Protein AF-A0A8J8WC07-F1 (afdb_monomer_lite)

Sequence (200 aa):
MKFTIIIISVILFANILFSFGLLLSTFYQSDDDNSSKFSTIFSLYSGKIKHTDDDFKKILDILKTDNNLKNKFIMSYDSSYSYYTNSNFIFTDFSEGMKDDTVEDFITKKNWSYFDRWLSSTNSIPAQSIDSINIPDYLIYRFSHTVVDPSATWYDQQSFHIHSLLSNPNTKNLPEFLNVVYFSNSTKGGIVVYEINLST

Foldseek 3Di:
DVVVVVVVVVVVVVVVVVVVLVVCVVWPDDLDPPQDSVNSVVCVVVVNTDTPCVQVVVLLVLLLVDPCQLDFEEEDCDCVSCVSNNHWYFHDPVLFFDQADDPVCVQQSVRGDLVRLCVRQCPIVVRHDSPDRHRGQKYKDKWFPPDPPPPPPPPPSSNRPVNVQQQDVPDPPNDPQWDWPDWDATSTIIMTMTGGNDDD

Radius of gyration: 21.44 Å; chains: 1; bounding box: 46×46×73 Å

Secondary structure (DSSP, 8-state):
-HHHHHHHHHHHHHHHHHHHHHHHHHH---S-TT--HHHHHHHHHHT----HHHHHHHHHHHHHT-TTGGGSEEEES-THHHHHHT-EEEE--S--S-TT--HHHHHTTTT--HHHHHHHHHHSBS---TT-----SEEEEEEE-----TT-TT------HHHHHHT-TT-TTS-TTEEEEEEEEETTEEEEEEEE----

Structure (mmCIF, N/CA/C/O backbone):
data_AF-A0A8J8WC07-F1
#
_entry.id   AF-A0A8J8WC07-F1
#
loop_
_atom_site.group_PDB
_atom_site.id
_at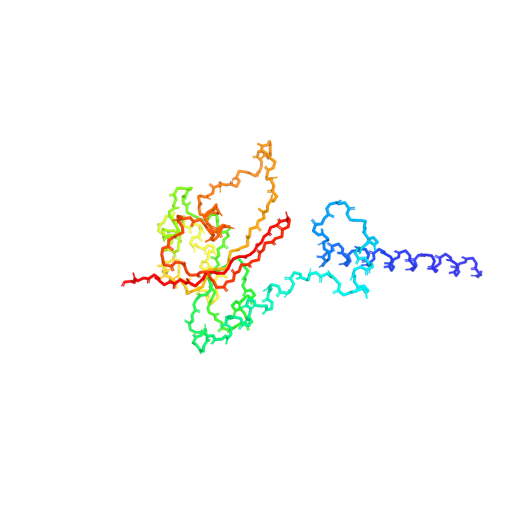om_site.type_symbol
_atom_site.label_atom_id
_atom_site.label_alt_id
_atom_site.label_comp_id
_atom_site.label_asym_id
_atom_site.label_entity_id
_atom_site.label_seq_id
_atom_site.pdbx_PDB_ins_code
_atom_site.Cartn_x
_atom_site.Cartn_y
_atom_site.Cartn_z
_atom_site.occupancy
_atom_site.B_iso_or_equiv
_atom_site.auth_seq_id
_atom_site.auth_comp_id
_atom_site.auth_asym_id
_atom_site.auth_atom_id
_atom_site.pdbx_PDB_model_num
ATOM 1 N N . MET A 1 1 ? 8.570 21.198 53.912 1.00 62.19 1 MET A N 1
ATOM 2 C CA . MET A 1 1 ? 7.238 20.901 53.331 1.00 62.19 1 MET A CA 1
ATOM 3 C C . MET A 1 1 ? 6.916 21.747 52.100 1.00 62.19 1 MET A C 1
ATOM 5 O O . MET A 1 1 ? 6.807 21.167 51.033 1.00 62.19 1 MET A O 1
ATOM 9 N N . LYS A 1 2 ? 6.834 23.088 52.186 1.00 68.62 2 LYS A N 1
ATOM 10 C CA . LYS A 1 2 ? 6.513 23.947 51.019 1.00 68.62 2 LYS A CA 1
ATOM 11 C C . LYS A 1 2 ? 7.498 23.793 49.845 1.00 68.62 2 LYS A C 1
ATOM 13 O O . LYS A 1 2 ? 7.069 23.669 48.708 1.00 68.62 2 LYS A O 1
ATOM 18 N N . PHE A 1 3 ? 8.800 23.720 50.129 1.00 79.00 3 PHE A N 1
ATOM 19 C CA . PHE A 1 3 ? 9.841 23.580 49.100 1.00 79.00 3 PHE A CA 1
ATOM 20 C C . PHE A 1 3 ? 9.794 22.222 48.379 1.00 79.00 3 PHE A C 1
ATOM 22 O O . PHE A 1 3 ? 9.910 22.152 47.163 1.00 79.00 3 PHE A O 1
ATOM 29 N N . THR A 1 4 ? 9.538 21.144 49.123 1.00 86.81 4 THR A N 1
ATOM 30 C CA . THR A 1 4 ? 9.369 19.789 48.578 1.00 86.81 4 THR A CA 1
ATOM 31 C C . THR A 1 4 ? 8.150 19.704 47.657 1.00 86.81 4 THR A C 1
ATOM 33 O O . THR A 1 4 ? 8.244 19.125 46.583 1.00 86.81 4 THR A O 1
ATOM 36 N N . ILE A 1 5 ? 7.032 20.336 48.036 1.00 89.69 5 ILE A N 1
ATOM 37 C CA . ILE A 1 5 ? 5.822 20.409 47.200 1.00 89.69 5 ILE A CA 1
ATOM 38 C C . ILE A 1 5 ? 6.104 21.182 45.907 1.00 89.69 5 ILE A C 1
ATOM 40 O O . ILE A 1 5 ? 5.711 20.728 44.841 1.00 89.69 5 ILE A O 1
ATOM 44 N N . ILE A 1 6 ? 6.831 22.304 45.977 1.00 91.88 6 ILE A N 1
ATOM 45 C CA . ILE A 1 6 ? 7.215 23.078 44.784 1.00 91.88 6 ILE A CA 1
ATOM 46 C C . ILE A 1 6 ? 8.063 22.227 43.832 1.00 91.88 6 ILE A C 1
ATOM 48 O O . ILE A 1 6 ? 7.775 22.191 42.640 1.00 91.88 6 ILE A O 1
ATOM 52 N N . ILE A 1 7 ? 9.063 21.506 44.348 1.00 92.06 7 ILE A N 1
ATOM 53 C CA . ILE A 1 7 ? 9.917 20.630 43.531 1.00 92.06 7 ILE A CA 1
ATOM 54 C C . ILE A 1 7 ? 9.085 19.530 42.858 1.00 92.06 7 ILE A C 1
ATOM 56 O O . ILE A 1 7 ? 9.216 19.318 41.655 1.00 92.06 7 ILE A O 1
ATOM 60 N N . ILE A 1 8 ? 8.191 18.872 43.603 1.00 91.25 8 ILE A N 1
ATOM 61 C CA . ILE A 1 8 ? 7.301 17.837 43.056 1.00 91.25 8 ILE A CA 1
ATOM 62 C C . ILE A 1 8 ? 6.392 18.422 41.964 1.00 91.25 8 ILE A C 1
ATOM 64 O O . ILE A 1 8 ? 6.260 17.824 40.897 1.00 91.25 8 ILE A O 1
ATOM 68 N N . SER A 1 9 ? 5.821 19.610 42.183 1.00 92.62 9 SER A N 1
ATOM 69 C CA . SER A 1 9 ? 4.991 20.294 41.187 1.00 92.62 9 SER A CA 1
ATOM 70 C C . SER A 1 9 ? 5.766 20.646 39.917 1.00 92.62 9 SER A C 1
ATOM 72 O O . SER A 1 9 ? 5.244 20.454 38.824 1.00 92.62 9 SER A O 1
ATOM 74 N N . VAL A 1 10 ? 7.014 21.115 40.033 1.00 93.69 10 VAL A N 1
ATOM 75 C CA . VAL A 1 10 ? 7.868 21.421 38.871 1.00 93.69 10 VAL A CA 1
ATOM 76 C C . VAL A 1 10 ? 8.175 20.156 38.073 1.00 93.69 10 VAL A C 1
ATOM 78 O O . VAL A 1 10 ? 8.071 20.169 36.847 1.00 93.69 10 VAL A O 1
ATOM 81 N N . ILE A 1 11 ? 8.494 19.051 38.752 1.00 94.06 11 ILE A N 1
ATOM 82 C CA . ILE A 1 11 ? 8.751 17.761 38.098 1.00 94.06 11 ILE A CA 1
ATOM 83 C C . ILE A 1 11 ? 7.494 17.270 37.369 1.00 94.06 11 ILE A C 1
ATOM 85 O O . ILE A 1 11 ? 7.583 16.858 36.212 1.00 94.06 11 ILE A O 1
ATOM 89 N N . LEU A 1 12 ? 6.318 17.343 37.998 1.00 94.19 12 LEU A N 1
ATOM 90 C CA . LEU A 1 12 ? 5.050 16.978 37.355 1.00 94.19 12 LEU A CA 1
ATOM 91 C C . LEU A 1 12 ? 4.770 17.844 36.124 1.00 94.19 12 LEU A C 1
ATOM 93 O O . LEU A 1 12 ? 4.419 17.318 35.070 1.00 94.19 12 LEU A O 1
ATOM 97 N N . PHE A 1 13 ? 4.983 19.155 36.227 1.00 93.25 13 PHE A N 1
ATOM 98 C CA . PHE A 1 13 ? 4.756 20.078 35.118 1.00 93.25 13 PHE A CA 1
ATOM 99 C C . PHE A 1 13 ? 5.701 19.804 33.942 1.00 93.25 13 PHE A C 1
ATOM 101 O O . PHE A 1 13 ? 5.266 19.777 32.793 1.00 93.25 13 PHE A O 1
ATOM 108 N N . ALA A 1 14 ? 6.976 19.516 34.222 1.00 91.12 14 ALA A N 1
ATOM 109 C CA . ALA A 1 14 ? 7.946 19.127 33.203 1.00 91.12 14 ALA A CA 1
ATOM 110 C C . ALA A 1 14 ? 7.541 17.826 32.486 1.00 91.12 14 ALA A C 1
ATOM 112 O O . ALA A 1 14 ? 7.632 17.751 31.262 1.00 91.12 14 ALA A O 1
ATOM 113 N N . ASN A 1 15 ? 7.031 16.830 33.220 1.00 91.81 15 ASN A N 1
ATOM 114 C CA . ASN A 1 15 ? 6.554 15.573 32.633 1.00 91.81 15 ASN A CA 1
ATOM 115 C C . ASN A 1 15 ? 5.317 15.767 31.744 1.00 91.81 15 ASN A C 1
ATOM 117 O O . ASN A 1 15 ? 5.228 15.156 30.676 1.00 91.81 15 ASN A O 1
ATOM 121 N N . ILE A 1 16 ? 4.382 16.634 32.146 1.00 90.06 16 ILE A N 1
ATOM 122 C CA . ILE A 1 16 ? 3.206 16.977 31.333 1.00 90.06 16 ILE A CA 1
ATOM 123 C C . ILE A 1 16 ? 3.643 17.681 30.045 1.00 90.06 16 ILE A C 1
ATOM 125 O O . ILE A 1 16 ? 3.218 17.285 28.962 1.00 90.06 16 ILE A O 1
ATOM 129 N N . LEU A 1 17 ? 4.531 18.677 30.145 1.00 85.44 17 LEU A N 1
ATOM 130 C CA . LEU A 1 17 ? 5.064 19.391 28.980 1.00 85.44 17 LEU A CA 1
ATOM 131 C C . LEU A 1 17 ? 5.806 18.454 28.022 1.00 85.44 17 LEU A C 1
ATOM 133 O O . LEU A 1 17 ? 5.618 18.547 26.811 1.00 85.44 17 LEU A O 1
ATOM 137 N N . PHE A 1 18 ? 6.617 17.536 28.553 1.00 83.69 18 PHE A N 1
ATOM 138 C CA . PHE A 1 18 ? 7.327 16.545 27.748 1.00 83.69 18 PHE A CA 1
ATOM 139 C C . PHE A 1 18 ? 6.362 15.595 27.032 1.00 83.69 18 PHE A C 1
ATOM 141 O O . PHE A 1 18 ? 6.458 15.434 25.819 1.00 83.69 18 PHE A O 1
ATOM 148 N N . SER A 1 19 ? 5.401 15.017 27.758 1.00 84.62 19 SER A N 1
ATOM 149 C CA . SER A 1 19 ? 4.411 14.090 27.190 1.00 84.62 19 SER A CA 1
ATOM 150 C C . SER A 1 19 ? 3.567 14.763 26.109 1.00 84.62 19 SER A C 1
ATOM 152 O O . SER A 1 19 ? 3.310 14.182 25.058 1.00 84.62 19 SER A O 1
ATOM 154 N N . PHE A 1 20 ? 3.187 16.021 26.336 1.00 79.12 20 PHE A N 1
ATOM 155 C CA . PHE A 1 20 ? 2.466 16.822 25.357 1.00 79.12 20 PHE A CA 1
ATOM 156 C C . PHE A 1 20 ? 3.325 17.133 24.121 1.00 79.12 20 PHE A C 1
ATOM 158 O O . PHE A 1 20 ? 2.855 17.009 22.992 1.00 79.12 20 PHE A O 1
ATOM 165 N N . GLY A 1 21 ? 4.603 17.473 24.315 1.00 77.69 21 GLY A N 1
ATOM 166 C CA . GLY A 1 21 ? 5.556 17.677 23.223 1.00 77.69 21 GLY A CA 1
ATOM 167 C C . GLY A 1 21 ? 5.803 16.413 22.394 1.00 77.69 21 GLY A C 1
ATOM 168 O O . GLY A 1 21 ? 5.892 16.499 21.169 1.00 77.69 21 GLY A O 1
ATOM 169 N N . LEU A 1 22 ? 5.868 15.249 23.046 1.00 78.56 22 LEU A N 1
ATOM 170 C CA . LEU A 1 22 ? 5.973 13.947 22.390 1.00 78.56 22 LEU A CA 1
ATOM 171 C C . LEU A 1 22 ? 4.725 13.666 21.544 1.00 78.56 22 LEU A C 1
ATOM 173 O O . LEU A 1 22 ? 4.849 13.385 20.358 1.00 78.56 22 LEU A O 1
ATOM 177 N N . LEU A 1 23 ? 3.531 13.824 22.125 1.00 75.56 23 LEU A N 1
ATOM 178 C CA . LEU A 1 23 ? 2.253 13.611 21.439 1.00 75.56 23 LEU A CA 1
ATOM 179 C C . LEU A 1 23 ? 2.128 14.479 20.181 1.00 75.56 23 LEU A C 1
ATOM 181 O O . LEU A 1 23 ? 1.761 13.978 19.120 1.00 75.56 23 LEU A O 1
ATOM 185 N N . LEU A 1 24 ? 2.484 15.762 20.278 1.00 71.38 24 LEU A N 1
ATOM 186 C CA . LEU A 1 24 ? 2.525 16.658 19.122 1.00 71.38 24 LEU A CA 1
ATOM 187 C C . LEU A 1 24 ? 3.499 16.160 18.055 1.00 71.38 24 LEU A C 1
ATOM 189 O O . LEU A 1 24 ? 3.148 16.102 16.885 1.00 71.38 24 LEU A O 1
ATOM 193 N N . SER A 1 25 ? 4.712 15.772 18.445 1.00 67.12 25 SER A N 1
ATOM 194 C CA . SER A 1 25 ? 5.722 15.316 17.489 1.00 67.12 25 SER A CA 1
ATOM 195 C C . SER A 1 25 ? 5.343 14.010 16.788 1.00 67.12 25 SER A C 1
ATOM 197 O O . SER A 1 25 ? 5.731 13.823 15.639 1.00 67.12 25 SER A O 1
ATOM 199 N N . THR A 1 26 ? 4.648 13.105 17.478 1.00 64.81 26 THR A N 1
ATOM 200 C CA . THR A 1 26 ? 4.266 11.794 16.940 1.00 64.81 26 THR A CA 1
ATOM 201 C C . THR A 1 26 ? 3.065 11.885 16.006 1.00 64.81 26 THR A C 1
ATOM 203 O O . THR A 1 26 ? 3.064 11.234 14.969 1.00 64.81 26 THR A O 1
ATOM 206 N N . PHE A 1 27 ? 2.052 12.682 16.359 1.00 62.16 27 PHE A N 1
ATOM 207 C CA . PHE A 1 27 ? 0.764 12.682 15.650 1.00 62.16 27 PHE A CA 1
ATOM 208 C C . PHE A 1 27 ? 0.488 13.955 14.840 1.00 62.16 27 PHE A C 1
ATOM 210 O O . PHE A 1 27 ? -0.393 13.959 13.988 1.00 62.16 27 PHE A O 1
ATOM 217 N N . TYR A 1 28 ? 1.219 15.040 15.100 1.00 57.38 28 TYR A N 1
ATOM 218 C CA . TYR A 1 28 ? 0.953 16.372 14.555 1.00 57.38 28 TYR A CA 1
ATOM 219 C C . TYR A 1 28 ? 2.249 17.007 14.048 1.00 57.38 28 TYR A C 1
ATOM 221 O O . TYR A 1 28 ? 2.714 18.037 14.541 1.00 57.38 28 TYR A O 1
ATOM 229 N N . GLN A 1 29 ? 2.864 16.374 13.051 1.00 54.94 29 GLN A N 1
ATOM 230 C CA . GLN A 1 29 ? 3.961 16.994 12.321 1.00 54.94 29 GLN A CA 1
ATOM 231 C C . GLN A 1 29 ? 3.391 18.091 11.422 1.00 54.94 29 GLN A C 1
ATOM 233 O O . GLN A 1 29 ? 2.665 17.815 10.475 1.00 54.94 29 GLN A O 1
ATOM 238 N N . SER A 1 30 ? 3.715 19.345 11.730 1.00 51.78 30 SER A N 1
ATOM 239 C CA . SER A 1 30 ? 3.414 20.456 10.831 1.00 51.78 30 SER A CA 1
ATOM 240 C C . SER A 1 30 ? 4.171 20.272 9.512 1.00 51.78 30 SER A C 1
ATOM 242 O O . SER A 1 30 ? 5.356 19.919 9.522 1.00 51.78 30 SER A O 1
ATOM 244 N N . ASP A 1 31 ? 3.486 20.480 8.388 1.00 49.56 31 ASP A N 1
ATOM 245 C CA . ASP A 1 31 ? 4.042 20.343 7.036 1.00 49.56 31 ASP A CA 1
ATOM 246 C C . ASP A 1 31 ? 5.103 21.417 6.716 1.00 49.56 31 ASP A C 1
ATOM 248 O O . ASP A 1 31 ? 5.933 21.199 5.837 1.00 49.56 31 ASP A O 1
ATOM 252 N N . ASP A 1 32 ? 5.139 22.523 7.472 1.00 51.41 32 ASP A N 1
ATOM 253 C CA . ASP A 1 32 ? 6.072 23.636 7.265 1.00 51.41 32 ASP A CA 1
ATOM 254 C C . ASP A 1 32 ? 7.242 23.629 8.261 1.00 51.41 32 ASP A C 1
ATOM 256 O O . ASP A 1 32 ? 7.058 23.812 9.470 1.00 51.41 32 ASP A O 1
ATOM 260 N N . ASP A 1 33 ? 8.463 23.528 7.729 1.00 48.53 33 ASP A N 1
ATOM 261 C CA . ASP A 1 33 ? 9.739 23.537 8.473 1.00 48.53 33 ASP A CA 1
ATOM 262 C C . ASP A 1 33 ? 9.985 24.836 9.274 1.00 48.53 33 ASP A C 1
ATOM 264 O O . ASP A 1 33 ? 10.774 24.863 10.215 1.00 48.53 33 ASP A O 1
ATOM 268 N N . ASN A 1 34 ? 9.259 25.915 8.956 1.00 50.62 34 ASN A N 1
ATOM 269 C CA . ASN A 1 34 ? 9.348 27.214 9.638 1.00 50.62 34 ASN A CA 1
ATOM 270 C C . ASN A 1 34 ? 8.270 27.442 10.709 1.00 50.62 34 ASN A C 1
ATOM 272 O O . ASN A 1 34 ? 8.199 28.514 11.317 1.00 50.62 34 ASN A O 1
ATOM 276 N N . SER A 1 35 ? 7.402 26.463 10.947 1.00 53.16 35 SER A N 1
ATOM 277 C CA . SER A 1 35 ? 6.309 26.606 11.901 1.00 53.16 35 SER A CA 1
ATOM 278 C C . SER A 1 35 ? 6.776 26.220 13.311 1.00 53.16 35 SER A C 1
ATOM 280 O O . SER A 1 35 ? 7.198 25.099 13.591 1.00 53.16 35 SER A O 1
ATOM 282 N N . SER A 1 36 ? 6.752 27.177 14.243 1.00 58.50 36 SER A N 1
ATOM 283 C CA . SER A 1 36 ? 7.120 26.899 15.638 1.00 58.50 36 SER A CA 1
ATOM 284 C C . SER A 1 36 ? 6.199 25.824 16.236 1.00 58.50 36 SER A C 1
ATOM 286 O O . SER A 1 36 ? 5.003 25.816 15.951 1.00 58.50 36 SER A O 1
ATOM 288 N N . LYS A 1 37 ? 6.692 24.967 17.144 1.00 57.72 37 LYS A N 1
ATOM 289 C CA . LYS A 1 37 ? 5.852 23.973 17.860 1.00 57.72 37 LYS A CA 1
ATOM 290 C C . LYS A 1 37 ? 4.620 24.603 18.541 1.00 57.72 37 LYS A C 1
ATOM 292 O O . LYS A 1 37 ? 3.598 23.951 18.716 1.00 57.72 37 LYS A O 1
ATOM 297 N N . PHE A 1 38 ? 4.690 25.894 18.877 1.00 59.03 38 PHE A N 1
ATOM 298 C CA . PHE A 1 38 ? 3.568 26.680 19.399 1.00 59.03 38 PHE A CA 1
ATOM 299 C C . PHE A 1 38 ? 2.482 26.984 18.360 1.00 59.03 38 PHE A C 1
ATOM 301 O O . PHE A 1 38 ? 1.306 27.043 18.712 1.00 59.03 38 PHE A O 1
ATOM 308 N N . SER A 1 39 ? 2.838 27.135 17.085 1.00 59.38 39 SER A N 1
ATOM 309 C CA . SER A 1 39 ? 1.862 27.266 15.998 1.00 59.38 39 SER A CA 1
ATOM 310 C C . SER A 1 39 ? 1.088 25.965 15.756 1.00 59.38 39 SER A C 1
ATOM 312 O O . SER A 1 39 ? -0.105 26.018 15.466 1.00 59.38 39 SER A O 1
ATOM 314 N N . THR A 1 40 ? 1.701 24.799 15.996 1.00 58.16 40 THR A N 1
ATOM 315 C CA . THR A 1 40 ? 1.009 23.497 16.041 1.00 58.16 40 THR A CA 1
ATOM 316 C C . THR A 1 40 ? -0.016 23.456 17.181 1.00 58.16 40 THR A C 1
ATOM 318 O O . THR A 1 40 ? -1.145 23.021 17.004 1.00 58.16 40 THR A O 1
ATOM 321 N N . ILE A 1 41 ? 0.321 24.004 18.351 1.00 60.22 41 ILE A N 1
ATOM 322 C CA . ILE A 1 41 ? -0.618 24.099 19.480 1.00 60.22 41 ILE A CA 1
ATOM 323 C C . ILE A 1 41 ? -1.787 25.035 19.146 1.00 60.22 41 ILE A C 1
ATOM 325 O O . ILE A 1 41 ? -2.943 24.682 19.349 1.00 60.22 41 ILE A O 1
ATOM 329 N N . PHE A 1 42 ? -1.518 26.223 18.602 1.00 60.66 42 PHE A N 1
ATOM 330 C CA . PHE A 1 42 ? -2.581 27.155 18.210 1.00 60.66 42 PHE A CA 1
ATOM 331 C C . PHE A 1 42 ? -3.457 26.605 17.080 1.00 60.66 42 PHE A C 1
ATOM 333 O O . PHE A 1 42 ? -4.671 26.815 17.075 1.00 60.66 42 PHE A O 1
ATOM 340 N N . SER A 1 43 ? -2.867 25.867 16.141 1.00 58.31 43 SER A N 1
ATOM 341 C CA . SER A 1 43 ? -3.619 25.209 15.075 1.00 58.31 43 SER A CA 1
ATOM 342 C C . SER A 1 43 ? -4.506 24.075 15.594 1.00 58.31 43 SER A C 1
ATOM 344 O O . SER A 1 43 ? -5.631 23.981 15.104 1.00 58.31 43 SER A O 1
ATOM 346 N N . LEU A 1 44 ? -4.096 23.327 16.634 1.00 57.47 44 LEU A N 1
ATOM 347 C CA . LEU A 1 44 ? -4.968 22.379 17.353 1.00 57.47 44 LEU A CA 1
ATOM 348 C C . LEU A 1 44 ? -6.209 23.078 17.917 1.00 57.47 44 LEU A C 1
ATOM 350 O O . LEU A 1 44 ? -7.329 22.638 17.677 1.00 57.47 44 LEU A O 1
ATOM 354 N N . TYR A 1 45 ? -6.023 24.193 18.628 1.00 57.25 45 TYR A N 1
ATOM 355 C CA . TYR A 1 45 ? -7.143 24.948 19.201 1.00 57.25 45 TYR A CA 1
ATOM 356 C C . TYR A 1 45 ? -8.025 25.615 18.138 1.00 57.25 45 TYR A C 1
ATOM 358 O O . TYR A 1 45 ? -9.218 25.799 18.359 1.00 57.25 45 TYR A O 1
ATOM 366 N N . SER A 1 46 ? -7.455 25.975 16.985 1.00 55.47 46 SER A N 1
ATOM 367 C CA . SER A 1 46 ? -8.194 26.596 15.876 1.00 55.47 46 SER A CA 1
ATOM 368 C C . SER A 1 46 ? -8.800 25.600 14.875 1.00 55.47 46 SER A C 1
ATOM 370 O O . SER A 1 46 ? -9.444 26.039 13.924 1.00 55.47 46 SER A O 1
ATOM 372 N N . GLY A 1 47 ? -8.597 24.288 15.065 1.00 51.62 47 GLY A N 1
ATOM 373 C CA . GLY A 1 47 ? -9.131 23.231 14.195 1.00 51.62 47 GLY A CA 1
ATOM 374 C C . GLY A 1 47 ? -8.509 23.169 12.794 1.00 51.62 47 GLY A C 1
ATOM 375 O O . GLY A 1 47 ? -9.157 22.706 11.861 1.00 51.62 47 GLY A O 1
ATOM 376 N N . LYS A 1 48 ? -7.283 23.679 12.615 1.00 50.66 48 LYS A N 1
ATOM 377 C CA . LYS A 1 48 ? -6.639 23.853 11.295 1.00 50.66 48 LYS A CA 1
ATOM 378 C C . LYS A 1 48 ? -5.590 22.796 10.943 1.00 50.66 48 LYS A C 1
ATOM 380 O O . LYS A 1 48 ? -4.907 22.956 9.934 1.00 50.66 48 LYS A O 1
ATOM 385 N N . ILE A 1 49 ? -5.421 21.750 11.749 1.00 51.91 49 ILE A N 1
ATOM 386 C CA . ILE A 1 49 ? -4.453 20.696 11.428 1.00 51.91 49 ILE A CA 1
ATOM 387 C C . ILE A 1 49 ? -5.115 19.658 10.526 1.00 51.91 49 ILE A C 1
ATOM 389 O O . ILE A 1 49 ? -6.131 19.082 10.903 1.00 51.91 49 ILE A O 1
ATOM 393 N N . LYS A 1 50 ? -4.528 19.409 9.350 1.00 52.31 50 LYS A N 1
ATOM 394 C CA . LYS A 1 50 ? -4.810 18.194 8.578 1.00 52.31 50 LYS A CA 1
ATOM 395 C C . LYS A 1 50 ? -4.271 17.014 9.374 1.00 52.31 50 LYS A C 1
ATOM 397 O O . LYS A 1 50 ? -3.063 16.913 9.581 1.00 52.31 50 LYS A O 1
ATOM 402 N N . HIS A 1 51 ? -5.155 16.142 9.834 1.00 53.12 51 HIS A N 1
ATOM 403 C CA . HIS A 1 51 ? -4.718 14.908 10.466 1.00 53.12 51 HIS A CA 1
ATOM 404 C C . HIS A 1 51 ? -4.220 13.954 9.379 1.00 53.12 51 HIS A C 1
ATOM 406 O O . HIS A 1 51 ? -4.830 13.846 8.316 1.00 53.12 51 HIS A O 1
ATOM 412 N N . THR A 1 52 ? -3.160 13.194 9.656 1.00 55.53 52 THR A N 1
ATOM 413 C CA . THR A 1 52 ? -2.758 12.052 8.812 1.00 55.53 52 THR A CA 1
ATOM 414 C C . THR A 1 52 ? -3.917 11.050 8.644 1.00 55.53 52 THR A C 1
ATOM 416 O O . THR A 1 52 ? -3.999 10.344 7.640 1.00 55.53 52 THR A O 1
ATOM 419 N N . ASP A 1 53 ? -4.856 11.059 9.596 1.00 65.31 53 ASP A N 1
ATOM 420 C CA . ASP A 1 53 ? -6.090 10.274 9.610 1.00 65.31 53 ASP A CA 1
ATOM 421 C C . ASP A 1 53 ? -7.159 10.765 8.620 1.00 65.31 53 ASP A C 1
ATOM 423 O O . ASP A 1 53 ? -8.082 10.011 8.310 1.00 65.31 53 ASP A O 1
ATOM 427 N N . ASP A 1 54 ? -7.088 12.008 8.131 1.00 78.94 54 ASP A N 1
ATOM 428 C CA . ASP A 1 54 ? -8.117 12.550 7.233 1.00 78.94 54 ASP A CA 1
ATOM 429 C C . ASP A 1 54 ? -8.058 11.876 5.862 1.00 78.94 54 ASP A C 1
ATOM 431 O O . ASP A 1 54 ? -9.094 11.509 5.307 1.00 78.94 54 ASP A O 1
ATOM 435 N N . ASP A 1 55 ? -6.848 11.672 5.334 1.00 86.81 55 ASP A N 1
ATOM 436 C CA . ASP A 1 55 ? -6.647 10.923 4.093 1.00 86.81 55 ASP A CA 1
ATOM 437 C C . ASP A 1 55 ? -7.058 9.462 4.283 1.00 86.81 55 ASP A C 1
ATOM 439 O O . ASP A 1 55 ? -7.777 8.912 3.454 1.00 86.81 55 ASP A O 1
ATOM 443 N N . PHE A 1 56 ? -6.691 8.858 5.416 1.00 87.81 56 PHE A N 1
ATOM 444 C CA . PHE A 1 56 ? -7.077 7.489 5.742 1.00 87.81 56 PHE A CA 1
ATOM 445 C C . PHE A 1 56 ? -8.603 7.303 5.758 1.00 87.81 56 PHE A C 1
ATOM 447 O O . PHE A 1 56 ? -9.121 6.415 5.084 1.00 87.81 56 PHE A O 1
ATOM 454 N N . LYS A 1 57 ? -9.341 8.171 6.463 1.00 90.06 57 LYS A N 1
ATOM 455 C CA . LYS A 1 57 ? -10.813 8.119 6.525 1.00 90.06 57 LYS A CA 1
ATOM 456 C C . LYS A 1 57 ? -11.453 8.306 5.153 1.00 90.06 57 LYS A C 1
ATOM 458 O O . LYS A 1 57 ? -12.321 7.522 4.791 1.00 90.06 57 LYS A O 1
ATOM 463 N N . LYS A 1 58 ? -10.995 9.289 4.372 1.00 92.56 58 LYS A N 1
ATOM 464 C CA . LYS A 1 58 ? -11.518 9.528 3.017 1.00 92.56 58 LYS A CA 1
ATOM 465 C C . LYS A 1 58 ? -11.296 8.331 2.102 1.00 92.56 58 LYS A C 1
ATOM 467 O O . LYS A 1 58 ? -12.208 7.948 1.379 1.00 92.56 58 LYS A O 1
ATOM 472 N N . ILE A 1 59 ? -10.110 7.725 2.156 1.00 94.44 59 ILE A N 1
ATOM 473 C CA . ILE A 1 59 ? -9.809 6.513 1.390 1.00 94.44 59 ILE A CA 1
ATOM 474 C C . ILE A 1 59 ? -10.732 5.374 1.830 1.00 94.44 59 ILE A C 1
ATOM 476 O O . ILE A 1 59 ? -11.310 4.708 0.978 1.00 94.44 59 ILE A O 1
ATOM 480 N N . LEU A 1 60 ? -10.936 5.176 3.138 1.00 93.75 60 LEU A N 1
ATOM 481 C CA . LEU A 1 60 ? -11.877 4.168 3.632 1.00 93.75 60 LEU A CA 1
ATOM 482 C C . LEU A 1 60 ? -13.310 4.408 3.145 1.00 93.75 60 LEU A C 1
ATOM 484 O O . LEU A 1 60 ? -13.981 3.445 2.785 1.00 93.75 60 LEU A O 1
ATOM 488 N N . ASP A 1 61 ? -13.781 5.653 3.136 1.00 94.50 61 ASP A N 1
ATOM 489 C CA . ASP A 1 61 ? -15.130 5.994 2.673 1.00 94.50 61 ASP A CA 1
ATOM 490 C C . ASP A 1 61 ? -15.295 5.725 1.167 1.00 94.50 61 ASP A C 1
ATOM 492 O O . ASP A 1 61 ? -16.310 5.164 0.745 1.00 94.50 61 ASP A O 1
ATOM 496 N N . ILE A 1 62 ? -14.273 6.043 0.362 1.00 95.00 62 ILE A N 1
ATOM 497 C CA . ILE A 1 62 ? -14.238 5.722 -1.073 1.00 95.00 62 ILE A CA 1
ATOM 498 C C . ILE A 1 62 ? -14.288 4.208 -1.275 1.00 95.00 62 ILE A C 1
ATOM 500 O O . ILE A 1 62 ? -15.165 3.717 -1.981 1.00 95.00 62 ILE A O 1
ATOM 504 N N . LEU A 1 63 ? -13.399 3.463 -0.612 1.00 95.31 63 LEU A N 1
ATOM 505 C CA . LEU A 1 63 ? -13.334 2.008 -0.733 1.00 95.31 63 LEU A CA 1
ATOM 506 C C . LEU A 1 63 ? -14.671 1.364 -0.336 1.00 95.31 63 LEU A C 1
ATOM 508 O O . LEU A 1 63 ? -15.217 0.561 -1.084 1.00 95.31 63 LEU A O 1
ATOM 512 N N . LYS A 1 64 ? -15.263 1.763 0.796 1.00 93.94 64 LYS A N 1
ATOM 513 C CA . LYS A 1 64 ? -16.543 1.216 1.288 1.00 93.94 64 LYS A CA 1
ATOM 514 C C . LYS A 1 64 ? -17.742 1.475 0.373 1.00 93.94 64 LYS A C 1
ATOM 516 O O . LYS A 1 64 ? -18.784 0.860 0.583 1.00 93.94 64 LYS A O 1
ATOM 521 N N . THR A 1 65 ? -17.616 2.364 -0.610 1.00 93.81 65 THR A N 1
ATOM 522 C CA . THR A 1 65 ? -18.655 2.566 -1.629 1.00 93.81 65 THR A CA 1
ATOM 523 C C . THR A 1 65 ? -18.766 1.353 -2.566 1.00 93.81 65 THR A C 1
ATOM 525 O O . THR A 1 65 ? -19.818 1.125 -3.163 1.00 93.81 65 THR A O 1
ATOM 528 N N . ASP A 1 66 ? -17.719 0.530 -2.659 1.00 92.19 66 ASP A N 1
ATOM 529 C CA . ASP A 1 66 ? -17.743 -0.724 -3.403 1.00 92.19 66 ASP A CA 1
ATOM 530 C C . ASP A 1 66 ? -18.384 -1.864 -2.590 1.00 92.19 66 ASP A C 1
ATOM 532 O O . ASP A 1 66 ? -17.819 -2.406 -1.636 1.00 92.19 66 ASP A O 1
ATOM 536 N N . ASN A 1 67 ? -19.576 -2.279 -3.024 1.00 87.88 67 ASN A N 1
ATOM 537 C CA . ASN A 1 67 ? -20.362 -3.332 -2.379 1.00 87.88 67 ASN A CA 1
ATOM 538 C C . ASN A 1 67 ? -19.710 -4.728 -2.420 1.00 87.88 67 ASN A C 1
ATOM 540 O O . ASN A 1 67 ? -20.097 -5.593 -1.632 1.00 87.88 67 ASN A O 1
ATOM 544 N N . ASN A 1 68 ? -18.753 -4.978 -3.321 1.00 91.94 68 ASN A N 1
ATOM 545 C CA . ASN A 1 68 ? -18.061 -6.265 -3.443 1.00 91.94 68 ASN A CA 1
ATOM 546 C C . ASN A 1 68 ? -16.626 -6.229 -2.887 1.00 91.94 68 ASN A C 1
ATOM 548 O O . ASN A 1 68 ? -15.880 -7.198 -3.041 1.00 91.94 68 ASN A O 1
ATOM 552 N N . LEU A 1 69 ? -16.242 -5.152 -2.194 1.00 91.81 69 LEU A N 1
ATOM 553 C CA . LEU A 1 69 ? -14.877 -4.939 -1.709 1.00 91.81 69 LEU A CA 1
ATOM 554 C C . LEU A 1 69 ? -14.336 -6.085 -0.841 1.00 91.81 69 LEU A C 1
ATOM 556 O O . LEU A 1 69 ? -13.151 -6.394 -0.888 1.00 91.81 69 LEU A O 1
ATOM 560 N N . LYS A 1 70 ? -15.201 -6.770 -0.086 1.00 92.19 70 LYS A N 1
ATOM 561 C CA . LYS A 1 70 ? -14.817 -7.919 0.751 1.00 92.19 70 LYS A CA 1
ATOM 562 C C . LYS A 1 70 ? -14.102 -9.031 -0.033 1.00 92.19 70 LYS A C 1
ATOM 564 O O . LYS A 1 70 ? -13.263 -9.729 0.526 1.00 92.19 70 LYS A O 1
ATOM 569 N N . ASN A 1 71 ? -14.449 -9.213 -1.307 1.00 93.25 71 ASN A N 1
ATOM 570 C CA . ASN A 1 71 ? -13.860 -10.245 -2.162 1.00 93.25 71 ASN A CA 1
ATOM 571 C C . ASN A 1 71 ? -12.683 -9.722 -3.000 1.00 93.25 71 ASN A C 1
ATOM 573 O O . ASN A 1 71 ? -12.041 -10.509 -3.691 1.00 93.25 71 ASN A O 1
ATOM 577 N N . LYS A 1 72 ? -12.411 -8.417 -2.940 1.00 95.69 72 LYS A N 1
ATOM 578 C CA . LYS A 1 72 ? -11.364 -7.742 -3.703 1.00 95.69 72 LYS A CA 1
ATOM 579 C C . LYS A 1 72 ? -10.030 -7.744 -2.969 1.00 95.69 72 LYS A C 1
ATOM 581 O O . LYS A 1 72 ? -9.972 -7.953 -1.754 1.00 95.69 72 LYS A O 1
ATOM 586 N N . PHE A 1 73 ? -8.965 -7.499 -3.719 1.00 96.25 73 PHE A N 1
ATOM 587 C CA . PHE A 1 73 ? -7.603 -7.393 -3.215 1.00 96.25 73 PHE A CA 1
ATOM 588 C C . PHE A 1 73 ? -7.135 -5.937 -3.205 1.00 96.25 73 PHE A C 1
ATOM 590 O O . PHE A 1 73 ? -7.154 -5.251 -4.226 1.00 96.25 73 PHE A O 1
ATOM 597 N N . ILE A 1 74 ? -6.665 -5.480 -2.048 1.00 97.44 74 ILE A N 1
ATOM 598 C CA . ILE A 1 74 ? -5.970 -4.203 -1.888 1.00 97.44 74 ILE A CA 1
ATOM 599 C C . ILE A 1 74 ? -4.477 -4.491 -1.755 1.00 97.44 74 ILE A C 1
ATOM 601 O O . ILE A 1 74 ? -4.056 -5.203 -0.842 1.00 97.44 74 ILE A O 1
ATOM 605 N N . MET A 1 75 ? -3.680 -3.928 -2.658 1.00 97.12 75 MET A N 1
ATOM 606 C CA . MET A 1 75 ? -2.224 -3.953 -2.600 1.00 97.12 75 MET A CA 1
ATOM 607 C C . MET A 1 75 ? -1.701 -2.663 -1.970 1.00 97.12 75 MET A C 1
ATOM 609 O O . MET A 1 75 ? -1.978 -1.560 -2.450 1.00 97.12 75 MET A O 1
ATOM 613 N N . SER A 1 76 ? -0.950 -2.799 -0.881 1.00 96.00 76 SER A N 1
ATOM 614 C CA . SER A 1 76 ? -0.362 -1.668 -0.164 1.00 96.00 76 SER A CA 1
ATOM 615 C C . SER A 1 76 ? 0.757 -2.109 0.774 1.00 96.00 76 SER A C 1
ATOM 617 O O . SER A 1 76 ? 0.918 -3.287 1.086 1.00 96.00 76 SER A O 1
ATOM 619 N N . TYR A 1 77 ? 1.505 -1.131 1.279 1.00 93.38 77 TYR A N 1
ATOM 620 C CA . TYR A 1 77 ? 2.442 -1.350 2.381 1.00 93.38 77 TYR A CA 1
ATOM 621 C C . TYR A 1 77 ? 1.719 -1.555 3.719 1.00 93.38 77 TYR A C 1
ATOM 623 O O . TYR A 1 77 ? 2.093 -2.400 4.528 1.00 93.38 77 TYR A O 1
ATOM 631 N N . ASP A 1 78 ? 0.650 -0.789 3.950 1.00 90.50 78 ASP A N 1
ATOM 632 C CA . ASP A 1 78 ? -0.120 -0.820 5.193 1.00 90.50 78 ASP A CA 1
ATOM 633 C C . ASP A 1 78 ? -1.381 -1.682 5.042 1.00 90.50 78 ASP A C 1
ATOM 635 O O . ASP A 1 78 ? -2.242 -1.392 4.208 1.00 90.50 78 ASP A O 1
ATOM 639 N N . SER A 1 79 ? -1.501 -2.709 5.885 1.00 92.62 79 SER A N 1
ATOM 640 C CA . SER A 1 79 ? -2.655 -3.620 5.948 1.00 92.62 79 SER A CA 1
ATOM 641 C C . SER A 1 79 ? -3.936 -2.987 6.511 1.00 92.62 79 SER A C 1
ATOM 643 O O . SER A 1 79 ? -5.017 -3.573 6.406 1.00 92.62 79 SER A O 1
ATOM 645 N N . SER A 1 80 ? -3.848 -1.786 7.095 1.00 91.50 80 SER A N 1
ATOM 646 C CA . SER A 1 80 ? -4.970 -1.117 7.762 1.00 91.50 80 SER A CA 1
ATOM 647 C C . SER A 1 80 ? -6.156 -0.911 6.818 1.00 91.50 80 SER A C 1
ATOM 649 O O . SER A 1 80 ? -7.299 -1.147 7.207 1.00 91.50 80 SER A O 1
ATOM 651 N N . TYR A 1 81 ? -5.918 -0.540 5.557 1.00 93.75 81 TYR A N 1
ATOM 652 C CA . TYR A 1 81 ? -7.001 -0.362 4.584 1.00 93.75 81 TYR A CA 1
ATOM 653 C C . TYR A 1 81 ? -7.803 -1.647 4.379 1.00 93.75 81 TYR A C 1
ATOM 655 O O . TYR A 1 81 ? -9.032 -1.610 4.473 1.00 93.75 81 TYR A O 1
ATOM 663 N N . SER A 1 82 ? -7.134 -2.787 4.181 1.00 93.75 82 SER A N 1
ATOM 664 C CA . SER A 1 82 ? -7.831 -4.065 4.040 1.00 93.75 82 SER A CA 1
ATOM 665 C C . SER A 1 82 ? -8.527 -4.482 5.331 1.00 93.75 82 SER A C 1
ATOM 667 O O . SER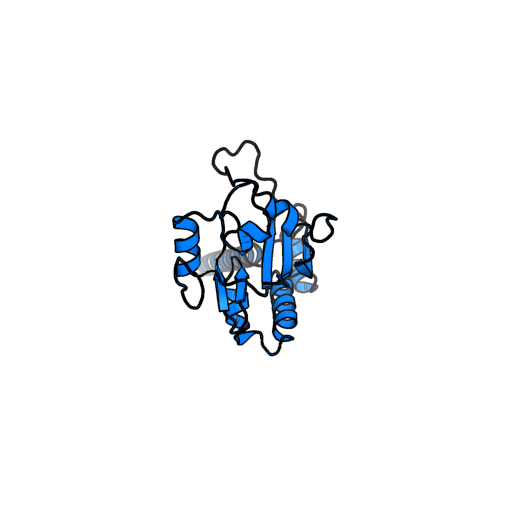 A 1 82 ? -9.673 -4.925 5.294 1.00 93.75 82 SER A O 1
ATOM 669 N N . TYR A 1 83 ? -7.894 -4.257 6.486 1.00 92.31 83 TYR A N 1
ATOM 670 C CA . TYR A 1 83 ? -8.464 -4.590 7.792 1.00 92.31 83 TYR A CA 1
ATOM 671 C C . TYR A 1 83 ? -9.794 -3.867 8.060 1.00 92.31 83 TYR A C 1
ATOM 673 O O . TYR A 1 83 ? -10.799 -4.502 8.377 1.00 92.31 83 TYR A O 1
ATOM 681 N N . TYR A 1 84 ? -9.841 -2.542 7.881 1.00 91.69 84 TYR A N 1
ATOM 682 C CA . TYR A 1 84 ? -11.048 -1.746 8.153 1.00 91.69 84 TYR A CA 1
ATOM 683 C C . TYR A 1 84 ? -12.132 -1.862 7.072 1.00 91.69 84 TYR A C 1
ATOM 685 O O . TYR A 1 84 ? -13.264 -1.413 7.286 1.00 91.69 84 TYR A O 1
ATOM 693 N N . THR A 1 85 ? -11.801 -2.451 5.923 1.00 92.75 85 THR A N 1
ATOM 694 C CA . THR A 1 85 ? -12.749 -2.739 4.838 1.00 92.75 85 THR A CA 1
ATOM 695 C C . THR A 1 85 ? -13.132 -4.214 4.737 1.00 92.75 85 THR A C 1
ATOM 697 O O . THR A 1 85 ? -14.045 -4.552 3.986 1.00 92.75 85 THR A O 1
ATOM 700 N N . ASN A 1 86 ? -12.492 -5.079 5.529 1.00 93.38 86 ASN A N 1
ATOM 701 C CA . ASN A 1 86 ? -12.647 -6.530 5.488 1.00 93.38 86 ASN A CA 1
ATOM 702 C C . ASN A 1 86 ? -12.379 -7.124 4.090 1.00 93.38 86 ASN A C 1
ATOM 704 O O . ASN A 1 86 ? -13.065 -8.059 3.682 1.00 93.38 86 ASN A O 1
ATOM 708 N N . SER A 1 87 ? -11.428 -6.548 3.353 1.00 95.00 87 SER A N 1
ATOM 709 C CA . SER A 1 87 ? -10.982 -7.017 2.034 1.00 95.00 87 SER A CA 1
ATOM 710 C C . SER A 1 87 ? -9.708 -7.853 2.138 1.00 95.00 87 SER A C 1
ATOM 712 O O . SER A 1 87 ? -9.081 -7.923 3.199 1.00 95.00 87 SER A O 1
ATOM 714 N N . ASN A 1 88 ? -9.318 -8.499 1.038 1.00 96.88 88 ASN A N 1
ATOM 715 C CA . ASN A 1 88 ? -8.044 -9.202 0.974 1.00 96.88 88 ASN A CA 1
ATOM 716 C C . ASN A 1 88 ? -6.890 -8.192 0.838 1.00 96.88 88 ASN A C 1
ATOM 718 O O . ASN A 1 88 ? -7.024 -7.132 0.228 1.00 96.88 88 ASN A O 1
ATOM 722 N N . PHE A 1 89 ? -5.740 -8.526 1.405 1.00 96.81 89 PHE A N 1
ATOM 723 C CA . PHE A 1 89 ? -4.542 -7.699 1.453 1.00 96.81 89 PHE A CA 1
ATOM 724 C C . PHE A 1 89 ? -3.403 -8.370 0.697 1.00 96.81 89 PHE A C 1
ATOM 726 O O . PHE A 1 89 ? -3.133 -9.555 0.914 1.00 96.81 89 PHE A O 1
ATOM 733 N N . ILE A 1 90 ? -2.716 -7.596 -0.141 1.00 97.06 90 ILE A N 1
ATOM 734 C CA . ILE A 1 90 ? -1.446 -7.955 -0.767 1.00 97.06 90 ILE A CA 1
ATOM 735 C C . ILE A 1 90 ? -0.377 -7.004 -0.239 1.00 97.06 90 ILE A C 1
ATOM 737 O O . ILE A 1 90 ? -0.420 -5.804 -0.51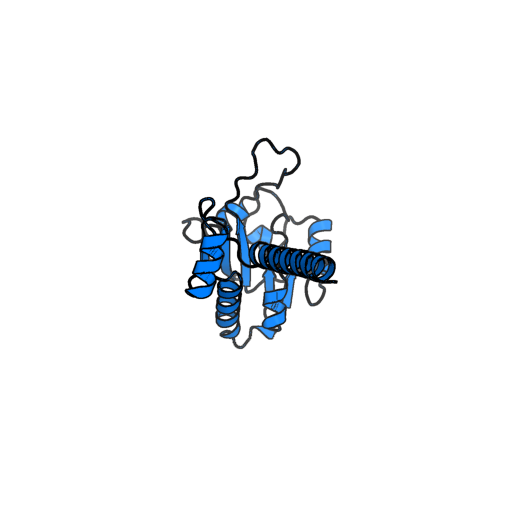1 1.00 97.06 90 ILE A O 1
ATOM 741 N N . PHE A 1 91 ? 0.588 -7.543 0.499 1.00 95.75 91 PHE A N 1
ATOM 742 C CA . PHE A 1 91 ? 1.699 -6.742 1.001 1.00 95.75 91 PHE A CA 1
ATOM 743 C C . PHE A 1 91 ? 2.679 -6.391 -0.122 1.00 95.75 91 PHE A C 1
ATOM 745 O O . PHE A 1 91 ? 3.034 -7.261 -0.925 1.00 95.75 91 PHE A O 1
ATOM 752 N N . THR A 1 92 ? 3.142 -5.144 -0.127 1.00 94.44 92 THR A N 1
ATOM 753 C CA . THR A 1 92 ? 4.276 -4.687 -0.934 1.00 94.44 92 THR A CA 1
ATOM 754 C C . THR A 1 92 ? 5.009 -3.531 -0.253 1.00 94.44 92 THR A C 1
ATOM 756 O O . THR A 1 92 ? 4.382 -2.664 0.357 1.00 94.44 92 THR A O 1
ATOM 759 N N . ASP A 1 93 ? 6.332 -3.496 -0.364 1.00 89.75 93 ASP A N 1
ATOM 760 C CA . ASP A 1 93 ? 7.173 -2.363 0.026 1.00 89.75 93 ASP A CA 1
ATOM 761 C C . ASP A 1 93 ? 7.503 -1.411 -1.135 1.00 89.75 93 ASP A C 1
ATOM 763 O O . ASP A 1 93 ? 8.134 -0.373 -0.923 1.00 89.75 93 ASP A O 1
ATOM 767 N N . PHE A 1 94 ? 6.992 -1.715 -2.333 1.00 90.44 94 PHE A N 1
ATOM 768 C CA . PHE A 1 94 ? 7.219 -1.010 -3.592 1.00 90.44 94 PHE A CA 1
ATOM 769 C C . PHE A 1 94 ? 8.685 -1.005 -4.046 1.00 90.44 94 PHE A C 1
ATOM 771 O O . PHE A 1 94 ? 9.040 -0.239 -4.941 1.00 90.44 94 PHE A O 1
ATOM 778 N N . SER A 1 95 ? 9.522 -1.851 -3.449 1.00 88.44 95 SER A N 1
ATOM 779 C CA . SER A 1 95 ? 10.921 -2.063 -3.813 1.00 88.44 95 SER A CA 1
ATOM 780 C C . SER A 1 95 ? 11.178 -3.454 -4.404 1.00 88.44 95 SER A C 1
ATOM 782 O O . SER A 1 95 ? 12.326 -3.843 -4.623 1.00 88.44 95 SER A O 1
ATOM 784 N N . GLU A 1 96 ? 10.111 -4.204 -4.679 1.00 90.69 96 GLU A N 1
ATOM 785 C CA . GLU A 1 96 ? 10.166 -5.506 -5.333 1.00 90.69 96 GLU A CA 1
ATOM 786 C C . GLU A 1 96 ? 10.310 -5.393 -6.860 1.00 90.69 96 GLU A C 1
ATOM 788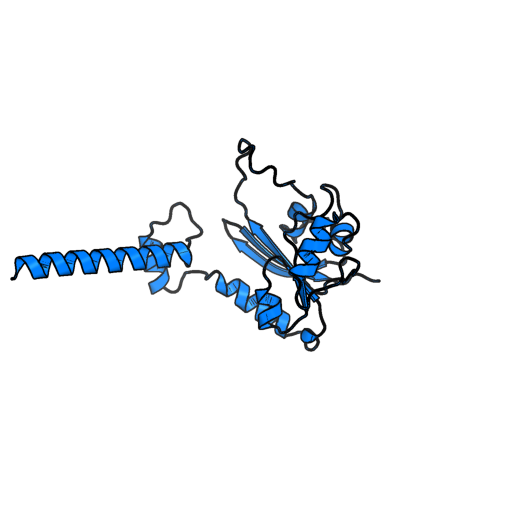 O O . GLU A 1 96 ? 9.761 -4.492 -7.497 1.00 90.69 96 GLU A O 1
ATOM 793 N N . GLY A 1 97 ? 10.982 -6.376 -7.468 1.00 89.12 97 GLY A N 1
ATOM 794 C CA . GLY A 1 97 ? 11.160 -6.457 -8.924 1.00 89.12 97 GLY A CA 1
ATOM 795 C C . GLY A 1 97 ? 12.475 -5.856 -9.430 1.00 89.12 97 GLY A C 1
ATOM 796 O O . GLY A 1 97 ? 13.479 -5.810 -8.717 1.00 89.12 97 GLY A O 1
ATOM 797 N N . MET A 1 98 ? 12.497 -5.429 -10.694 1.00 88.44 98 MET A N 1
ATOM 798 C CA . MET A 1 98 ? 13.649 -4.785 -11.339 1.00 88.44 98 MET A CA 1
ATOM 799 C C . MET A 1 98 ? 13.435 -3.279 -11.521 1.00 88.44 98 MET A C 1
ATOM 801 O O . MET A 1 98 ? 12.316 -2.809 -11.691 1.00 88.44 98 MET A O 1
ATOM 805 N N . LYS A 1 99 ? 14.528 -2.503 -11.534 1.00 84.00 99 LYS A N 1
ATOM 806 C CA . LYS A 1 99 ? 14.493 -1.026 -11.619 1.00 84.00 99 LYS A CA 1
ATOM 807 C C . LYS A 1 99 ? 13.693 -0.487 -12.812 1.00 84.00 99 LYS A C 1
ATOM 809 O O . LYS A 1 99 ? 13.037 0.547 -12.679 1.00 84.00 99 LYS A O 1
ATOM 814 N N . ASP A 1 100 ? 13.747 -1.208 -13.929 1.00 85.50 100 ASP A N 1
ATOM 815 C CA . ASP A 1 100 ? 13.124 -0.845 -15.205 1.00 85.50 100 ASP A CA 1
ATOM 816 C C . ASP A 1 100 ? 11.759 -1.529 -15.422 1.00 85.50 100 ASP A C 1
ATOM 818 O O . ASP A 1 100 ? 11.214 -1.468 -16.525 1.00 85.50 100 ASP A O 1
ATOM 822 N N . ASP A 1 101 ? 11.207 -2.190 -14.395 1.00 87.75 101 ASP A N 1
ATOM 823 C CA . ASP A 1 101 ? 9.897 -2.835 -14.487 1.00 87.75 101 ASP A CA 1
ATOM 824 C C . ASP A 1 101 ? 8.794 -1.822 -14.795 1.00 87.75 101 ASP A C 1
ATOM 826 O O . ASP A 1 101 ? 8.750 -0.701 -14.271 1.00 87.75 101 ASP A O 1
ATOM 830 N N . THR A 1 102 ? 7.852 -2.253 -15.631 1.00 90.88 102 THR A N 1
ATOM 831 C CA . THR A 1 102 ? 6.597 -1.528 -15.806 1.00 90.88 102 THR A CA 1
ATOM 832 C C . THR A 1 102 ? 5.701 -1.727 -14.583 1.00 90.88 102 THR A C 1
ATOM 834 O O . THR A 1 102 ? 5.854 -2.675 -13.811 1.00 90.88 102 THR A O 1
ATOM 837 N N . VAL A 1 103 ? 4.703 -0.855 -14.412 1.00 90.69 103 VAL A N 1
ATOM 838 C CA . VAL A 1 103 ? 3.714 -1.029 -13.334 1.00 90.69 103 VAL A CA 1
ATOM 839 C C . VAL A 1 103 ? 2.945 -2.351 -13.487 1.00 90.69 103 VAL A C 1
ATOM 841 O O . VAL A 1 103 ? 2.583 -2.968 -12.490 1.00 90.69 103 VAL A O 1
ATOM 844 N N . GLU A 1 104 ? 2.741 -2.824 -14.718 1.00 92.62 104 GLU A N 1
ATOM 845 C CA . GLU A 1 104 ? 2.119 -4.123 -14.988 1.00 92.62 104 GLU A CA 1
ATOM 846 C C . GLU A 1 104 ? 3.014 -5.289 -14.545 1.00 92.62 104 GLU A C 1
ATOM 848 O O . GLU A 1 104 ? 2.543 -6.187 -13.846 1.00 92.62 104 GLU A O 1
ATOM 853 N N . ASP A 1 105 ? 4.310 -5.267 -14.881 1.00 92.94 105 ASP A N 1
ATOM 854 C CA . ASP A 1 105 ? 5.263 -6.304 -14.452 1.00 92.94 105 ASP A CA 1
ATOM 855 C C . ASP A 1 105 ? 5.352 -6.378 -12.915 1.00 92.94 105 ASP A C 1
ATOM 857 O O . ASP A 1 105 ? 5.420 -7.471 -12.344 1.00 92.94 105 ASP A O 1
ATOM 861 N N . PHE A 1 106 ? 5.287 -5.222 -12.245 1.00 93.12 106 PHE A N 1
ATOM 862 C CA . PHE A 1 106 ? 5.249 -5.124 -10.788 1.00 93.12 106 PHE A CA 1
ATOM 863 C C . PHE A 1 106 ? 3.960 -5.718 -10.198 1.00 93.12 106 PHE A C 1
ATOM 865 O O . PHE A 1 106 ? 4.028 -6.591 -9.333 1.00 93.12 106 PHE A O 1
ATOM 872 N N . ILE A 1 107 ? 2.786 -5.310 -10.693 1.00 93.25 107 ILE A N 1
ATOM 873 C CA . ILE A 1 107 ? 1.480 -5.796 -10.208 1.00 93.25 107 ILE A CA 1
ATOM 874 C C . ILE A 1 107 ? 1.323 -7.307 -10.435 1.00 93.25 107 ILE A C 1
ATOM 876 O O . ILE A 1 107 ? 0.787 -8.018 -9.584 1.00 93.25 107 ILE A O 1
ATOM 880 N N . THR A 1 108 ? 1.816 -7.809 -11.568 1.00 93.12 108 THR A N 1
ATOM 881 C CA . THR A 1 108 ? 1.794 -9.238 -11.921 1.00 93.12 108 THR A CA 1
ATOM 882 C C . THR A 1 108 ? 2.913 -10.043 -11.251 1.00 93.12 108 THR A C 1
ATOM 884 O O . THR A 1 108 ? 2.973 -11.262 -11.415 1.00 93.12 108 THR A O 1
ATOM 887 N N . LYS A 1 109 ? 3.781 -9.391 -10.462 1.00 92.62 109 LYS A N 1
ATOM 888 C CA . LYS A 1 109 ? 4.919 -9.988 -9.742 1.00 92.62 109 LYS A CA 1
ATOM 889 C C . LYS A 1 109 ? 5.912 -10.726 -10.651 1.00 92.62 109 LYS A C 1
ATOM 891 O O . LYS A 1 109 ? 6.581 -11.668 -10.214 1.00 92.62 109 LYS A O 1
ATOM 896 N N . LYS A 1 110 ? 6.019 -10.320 -11.920 1.00 92.38 110 LYS A N 1
ATOM 897 C CA . LYS A 1 110 ? 6.746 -11.054 -12.969 1.00 92.38 110 LYS A CA 1
ATOM 898 C C . LYS A 1 110 ? 8.236 -11.203 -12.669 1.00 92.38 110 LYS A C 1
ATOM 900 O O . LYS A 1 110 ? 8.770 -12.305 -12.761 1.00 92.38 110 LYS A O 1
ATOM 905 N N . ASN A 1 111 ? 8.889 -10.107 -12.285 1.00 93.12 111 ASN A N 1
ATOM 906 C CA . ASN A 1 111 ? 10.333 -10.067 -12.031 1.00 93.12 111 ASN A CA 1
ATOM 907 C C . ASN A 1 111 ? 10.683 -10.016 -10.538 1.00 93.12 111 ASN A C 1
ATOM 909 O O . ASN A 1 111 ? 11.834 -9.779 -10.177 1.00 93.12 111 ASN A O 1
ATOM 913 N N . TRP A 1 112 ? 9.706 -10.261 -9.661 1.00 93.44 112 TRP A N 1
ATOM 914 C CA . TRP A 1 112 ? 9.934 -10.294 -8.219 1.00 93.44 112 TRP A CA 1
ATOM 915 C C . TRP A 1 112 ? 10.921 -11.401 -7.851 1.00 93.44 112 TRP A C 1
ATOM 917 O O . TRP A 1 112 ? 10.891 -12.508 -8.409 1.00 93.44 112 TRP A O 1
ATOM 927 N N . SER A 1 113 ? 11.794 -11.127 -6.884 1.00 93.50 113 SER A N 1
ATOM 928 C CA . SER A 1 113 ? 12.696 -12.145 -6.360 1.00 93.50 113 SER A CA 1
ATOM 929 C C . SER A 1 113 ? 11.915 -13.210 -5.574 1.00 93.50 113 SER A C 1
ATOM 931 O O . SER A 1 113 ? 10.753 -13.029 -5.198 1.00 93.50 113 SER A O 1
ATOM 933 N N . TYR A 1 114 ? 12.543 -14.358 -5.303 1.00 94.75 114 TYR A N 1
ATOM 934 C CA . TYR A 1 114 ? 11.935 -15.348 -4.407 1.00 94.75 114 TYR A CA 1
ATOM 935 C C . TYR A 1 114 ? 11.667 -14.755 -3.016 1.00 94.75 114 TYR A C 1
ATOM 937 O O . TYR A 1 114 ? 10.629 -15.036 -2.421 1.00 94.75 114 TYR A O 1
ATOM 945 N N . PHE A 1 115 ? 12.592 -13.928 -2.517 1.00 93.75 115 PHE A N 1
ATOM 946 C CA . PHE A 1 115 ? 12.453 -13.268 -1.225 1.00 93.75 115 PHE A CA 1
ATOM 947 C C . PHE A 1 115 ? 11.276 -12.288 -1.226 1.00 93.75 115 PHE A C 1
ATOM 949 O O . PHE A 1 115 ? 10.465 -12.337 -0.308 1.00 93.75 115 PHE A O 1
ATOM 956 N N . ASP A 1 116 ? 11.126 -11.494 -2.286 1.00 94.31 116 ASP A N 1
ATOM 957 C CA . ASP A 1 116 ? 10.035 -10.525 -2.455 1.00 94.31 116 ASP A CA 1
ATOM 958 C C . ASP A 1 116 ? 8.674 -11.233 -2.442 1.00 94.31 116 ASP A C 1
ATOM 960 O O . ASP A 1 116 ? 7.766 -10.886 -1.683 1.00 94.31 116 ASP A O 1
ATOM 964 N N . ARG A 1 117 ? 8.546 -12.308 -3.237 1.00 94.88 117 ARG A N 1
ATOM 965 C CA . ARG A 1 117 ? 7.324 -13.123 -3.272 1.00 94.88 117 ARG A CA 1
ATOM 966 C C . ARG A 1 117 ? 7.040 -13.778 -1.929 1.00 94.88 117 ARG A C 1
ATOM 968 O O . ARG A 1 117 ? 5.884 -13.797 -1.509 1.00 94.88 117 ARG A O 1
ATOM 975 N N . TRP A 1 118 ? 8.061 -14.311 -1.259 1.00 95.06 118 TRP A N 1
ATOM 976 C CA . TRP A 1 118 ? 7.919 -14.899 0.071 1.00 95.06 118 TRP A CA 1
ATOM 977 C C . TRP A 1 118 ? 7.432 -13.858 1.083 1.00 95.06 118 TRP A C 1
ATOM 979 O O . TRP A 1 118 ? 6.407 -14.086 1.722 1.00 95.06 118 TRP A O 1
ATOM 989 N N . LEU A 1 119 ? 8.097 -12.702 1.159 1.00 94.69 119 LEU A N 1
ATOM 990 C CA . LEU A 1 119 ? 7.779 -11.621 2.089 1.00 94.69 119 LEU A CA 1
ATOM 991 C C . LEU A 1 119 ? 6.349 -11.113 1.881 1.00 94.69 119 LEU A C 1
ATOM 993 O O . LEU A 1 119 ? 5.582 -11.008 2.840 1.00 94.69 119 LEU A O 1
ATOM 997 N N . SER A 1 120 ? 5.966 -10.860 0.630 1.00 95.50 120 SER A N 1
ATOM 998 C CA . SER A 1 120 ? 4.603 -10.461 0.282 1.00 95.50 120 SER A CA 1
ATOM 999 C C . SER A 1 120 ? 3.585 -11.530 0.656 1.00 95.50 120 SER A C 1
ATOM 1001 O O . SER A 1 120 ? 2.592 -11.231 1.319 1.00 95.50 120 SER A O 1
ATOM 1003 N N . SER A 1 121 ? 3.842 -12.792 0.313 1.00 94.75 121 SER A N 1
ATOM 1004 C CA . SER A 1 121 ? 2.904 -13.891 0.564 1.00 94.75 121 SER A CA 1
ATOM 1005 C C . SER A 1 121 ? 2.669 -14.137 2.054 1.00 94.75 121 SER A C 1
ATOM 1007 O O . SER A 1 121 ? 1.536 -14.412 2.450 1.00 94.75 121 SER A O 1
ATOM 1009 N N . THR A 1 122 ? 3.706 -13.994 2.888 1.00 94.75 122 THR A N 1
ATOM 1010 C CA . THR A 1 122 ? 3.602 -14.173 4.345 1.00 94.75 122 THR A CA 1
ATOM 1011 C C . THR A 1 122 ? 2.938 -13.001 5.060 1.00 94.75 122 THR A C 1
ATOM 1013 O O . THR A 1 122 ? 2.296 -13.220 6.083 1.00 94.75 122 THR A O 1
ATOM 1016 N N . ASN A 1 123 ? 3.094 -11.774 4.551 1.00 94.75 123 ASN A N 1
ATOM 1017 C CA . ASN A 1 123 ? 2.507 -10.571 5.159 1.00 94.75 123 ASN A CA 1
ATOM 1018 C C . ASN A 1 123 ? 1.122 -10.218 4.593 1.00 94.75 123 ASN A C 1
ATOM 1020 O O . ASN A 1 123 ? 0.423 -9.379 5.156 1.00 94.75 123 ASN A O 1
ATOM 1024 N N . SER A 1 124 ? 0.712 -10.859 3.499 1.00 94.94 124 SER A N 1
ATOM 1025 C CA . SER A 1 124 ? -0.631 -10.742 2.930 1.00 94.94 124 SER A CA 1
ATOM 1026 C C . SER A 1 124 ? -1.699 -11.340 3.852 1.00 94.94 124 SER A C 1
ATOM 1028 O O . SER A 1 124 ? -1.427 -12.248 4.641 1.00 94.94 124 SER A O 1
ATOM 1030 N N . ILE A 1 125 ? -2.936 -10.845 3.747 1.00 93.62 125 ILE A N 1
ATOM 1031 C CA . ILE A 1 125 ? -4.075 -11.302 4.561 1.00 93.62 125 ILE A CA 1
ATOM 1032 C C . ILE A 1 125 ? -5.254 -11.640 3.633 1.00 93.62 125 ILE A C 1
ATOM 1034 O O . ILE A 1 125 ? -5.795 -10.736 3.008 1.00 93.62 125 ILE A O 1
ATOM 1038 N N . PRO A 1 126 ? -5.696 -12.906 3.547 1.00 93.56 126 PRO A N 1
ATOM 1039 C CA . PRO A 1 126 ? -5.063 -14.079 4.146 1.00 93.56 126 PRO A CA 1
ATOM 1040 C C . PRO A 1 126 ? -3.663 -14.322 3.563 1.00 93.56 126 PRO A C 1
ATOM 1042 O O . PRO A 1 126 ? -3.341 -13.839 2.477 1.00 93.56 126 PRO A O 1
ATOM 1045 N N . ALA A 1 127 ? -2.845 -15.091 4.288 1.00 92.56 127 ALA A N 1
ATOM 1046 C CA . ALA A 1 127 ? -1.541 -15.512 3.789 1.00 92.56 127 ALA A CA 1
ATOM 1047 C C . ALA A 1 127 ? -1.708 -16.261 2.459 1.00 92.56 127 ALA A C 1
ATOM 1049 O O . ALA A 1 127 ? -2.618 -17.081 2.299 1.00 92.56 127 ALA A O 1
ATOM 1050 N N . GLN A 1 128 ? -0.833 -15.956 1.508 1.00 90.75 128 GLN A N 1
ATOM 1051 C CA . GLN A 1 128 ? -0.942 -16.427 0.132 1.00 90.75 128 GLN A CA 1
ATOM 1052 C C . GLN A 1 128 ? 0.114 -17.494 -0.169 1.00 90.75 128 GLN A C 1
ATOM 1054 O O . GLN A 1 128 ? 1.097 -17.647 0.558 1.00 90.75 128 GLN A O 1
ATOM 1059 N N . SER A 1 129 ? -0.079 -18.250 -1.250 1.00 90.69 129 SER A N 1
ATOM 1060 C CA . SER A 1 129 ? 0.992 -19.103 -1.775 1.00 90.69 129 SER A CA 1
ATOM 1061 C C . SER A 1 129 ? 2.045 -18.236 -2.466 1.00 90.69 129 SER A C 1
ATOM 1063 O O . SER A 1 129 ? 1.686 -17.276 -3.147 1.00 90.69 129 SER A O 1
ATOM 1065 N N . ILE A 1 130 ? 3.321 -18.615 -2.365 1.00 90.25 130 ILE A N 1
ATOM 1066 C CA . ILE A 1 130 ? 4.442 -17.912 -3.019 1.00 90.25 130 ILE A CA 1
ATOM 1067 C C . ILE A 1 130 ? 4.230 -17.796 -4.536 1.00 90.25 130 ILE A C 1
ATOM 1069 O O . ILE A 1 130 ? 4.598 -16.785 -5.130 1.00 90.25 130 ILE A O 1
ATOM 1073 N N . ASP A 1 131 ? 3.592 -18.798 -5.145 1.00 87.38 131 ASP A N 1
ATOM 1074 C CA . ASP A 1 131 ? 3.324 -18.845 -6.587 1.00 87.38 131 ASP A CA 1
ATOM 1075 C C . ASP A 1 131 ? 1.992 -18.185 -6.981 1.00 87.38 131 ASP A C 1
ATOM 1077 O O . ASP A 1 131 ? 1.611 -18.193 -8.151 1.00 87.38 131 ASP A O 1
ATOM 1081 N N . SER A 1 132 ? 1.239 -17.638 -6.020 1.00 86.94 132 SER A N 1
ATOM 1082 C CA . SER A 1 132 ? -0.046 -17.009 -6.322 1.00 86.94 132 SER A CA 1
ATOM 1083 C C . SER A 1 132 ? 0.128 -15.599 -6.883 1.00 86.94 132 SER A C 1
ATOM 1085 O O . SER A 1 132 ? 0.741 -14.712 -6.278 1.00 86.94 132 SER A O 1
ATOM 1087 N N . ILE A 1 133 ? -0.469 -15.394 -8.054 1.00 86.75 133 ILE A N 1
ATOM 1088 C CA . ILE A 1 133 ? -0.557 -14.099 -8.720 1.00 86.75 133 ILE A CA 1
ATOM 1089 C C . ILE A 1 133 ? -1.990 -13.608 -8.534 1.00 86.75 133 ILE A C 1
ATOM 1091 O O . ILE A 1 133 ? -2.867 -13.862 -9.355 1.00 86.75 133 ILE A O 1
ATOM 1095 N N . ASN A 1 134 ? -2.239 -12.958 -7.400 1.00 90.00 134 ASN A N 1
ATOM 1096 C CA . ASN A 1 134 ? -3.492 -12.252 -7.163 1.00 90.00 134 ASN A CA 1
ATOM 1097 C C . ASN A 1 134 ? -3.337 -10.835 -7.707 1.00 90.00 134 ASN A C 1
ATOM 1099 O O . ASN A 1 134 ? -2.521 -10.071 -7.190 1.00 90.00 134 ASN A O 1
ATOM 1103 N N . ILE A 1 135 ? -4.086 -10.505 -8.758 1.00 93.94 135 ILE A N 1
ATOM 1104 C CA . ILE A 1 135 ? -4.112 -9.144 -9.290 1.00 93.94 135 ILE A CA 1
ATOM 1105 C C . ILE A 1 135 ? -4.941 -8.282 -8.325 1.00 93.94 135 ILE A C 1
ATOM 1107 O O . ILE A 1 135 ? -6.086 -8.636 -8.042 1.00 93.94 135 ILE A O 1
ATOM 1111 N N . PRO A 1 136 ? -4.379 -7.197 -7.771 1.00 95.25 136 PRO A N 1
ATOM 1112 C CA . PRO A 1 136 ? -5.119 -6.269 -6.933 1.00 95.25 136 PRO A CA 1
ATOM 1113 C C . PRO A 1 136 ? -6.174 -5.503 -7.725 1.00 95.25 136 PRO A C 1
ATOM 1115 O O . PRO A 1 136 ? -5.930 -5.087 -8.852 1.00 95.25 136 PRO A O 1
ATOM 1118 N N . ASP A 1 137 ? -7.310 -5.250 -7.082 1.00 96.94 137 ASP A N 1
ATOM 1119 C CA . ASP A 1 137 ? -8.345 -4.333 -7.560 1.00 96.94 137 ASP A CA 1
ATOM 1120 C C . ASP A 1 137 ? -8.021 -2.880 -7.185 1.00 96.94 137 ASP A C 1
ATOM 1122 O O . ASP A 1 137 ? -8.401 -1.949 -7.892 1.00 96.94 137 ASP A O 1
ATOM 1126 N N . TYR A 1 138 ? -7.318 -2.679 -6.065 1.00 97.12 138 TYR A N 1
ATOM 1127 C CA . TYR A 1 138 ? -6.878 -1.364 -5.605 1.00 97.12 138 TYR A CA 1
ATOM 1128 C C . TYR A 1 138 ? -5.396 -1.373 -5.244 1.00 97.12 138 TYR A C 1
ATOM 1130 O O . TYR A 1 138 ? -4.923 -2.280 -4.561 1.00 97.12 138 TYR A O 1
ATOM 1138 N N . LEU A 1 139 ? -4.680 -0.322 -5.638 1.00 96.81 139 LEU A N 1
ATOM 1139 C CA . LEU A 1 139 ? -3.292 -0.069 -5.258 1.00 96.81 139 LEU A CA 1
ATOM 1140 C C . LEU A 1 139 ? -3.206 1.247 -4.491 1.00 96.81 139 LEU A C 1
ATOM 1142 O O . LEU A 1 139 ? -3.561 2.303 -5.016 1.00 96.81 139 LEU A O 1
ATOM 1146 N N . ILE A 1 140 ? -2.722 1.188 -3.252 1.00 96.06 140 ILE A N 1
ATOM 1147 C CA . ILE A 1 140 ? -2.566 2.364 -2.392 1.00 96.06 140 ILE A CA 1
ATOM 1148 C C . ILE A 1 140 ? -1.080 2.637 -2.206 1.00 96.06 140 ILE A C 1
ATOM 1150 O O . ILE A 1 140 ? -0.390 1.923 -1.475 1.00 96.06 140 ILE A O 1
ATOM 1154 N N . TYR A 1 141 ? -0.600 3.699 -2.847 1.00 93.50 141 TYR A N 1
ATOM 1155 C CA . TYR A 1 141 ? 0.803 4.090 -2.818 1.00 93.50 141 TYR A CA 1
ATOM 1156 C C . TYR A 1 141 ? 0.993 5.373 -2.012 1.00 93.50 141 TYR A C 1
ATOM 1158 O O . TYR A 1 141 ? 0.406 6.412 -2.318 1.00 93.50 141 TYR A O 1
ATOM 1166 N N . ARG A 1 142 ? 1.836 5.305 -0.978 1.00 89.38 142 ARG A N 1
ATOM 1167 C CA . ARG A 1 142 ? 2.266 6.464 -0.191 1.00 89.38 142 ARG A CA 1
ATOM 1168 C C . ARG A 1 142 ? 3.691 6.826 -0.594 1.00 89.38 142 ARG A C 1
ATOM 1170 O O . ARG A 1 142 ? 4.575 5.979 -0.546 1.00 89.38 142 ARG A O 1
ATOM 1177 N N . PHE A 1 143 ? 3.904 8.085 -0.953 1.00 86.12 143 PHE A N 1
ATOM 1178 C CA . PHE A 1 143 ? 5.204 8.612 -1.363 1.00 86.12 143 PHE A CA 1
ATOM 1179 C C . PHE A 1 143 ? 5.658 9.731 -0.430 1.00 86.12 143 PHE A C 1
ATOM 1181 O O . PHE A 1 143 ? 4.847 10.368 0.246 1.00 86.12 143 PHE A O 1
ATOM 1188 N N . SER A 1 144 ? 6.963 9.988 -0.412 1.00 81.12 144 SER A N 1
ATOM 1189 C CA . SER A 1 144 ? 7.557 11.118 0.295 1.00 81.12 144 SER A CA 1
ATOM 1190 C C . SER A 1 144 ? 8.361 11.979 -0.669 1.00 81.12 144 SER A C 1
ATOM 1192 O O . SER A 1 144 ? 9.010 11.460 -1.572 1.00 81.12 144 SER A O 1
ATOM 1194 N N . HIS A 1 145 ? 8.326 13.295 -0.456 1.00 70.69 145 HIS A N 1
ATOM 1195 C CA . HIS A 1 145 ? 9.172 14.255 -1.173 1.00 70.69 145 HIS A CA 1
ATOM 1196 C C . HIS A 1 145 ? 10.539 14.432 -0.520 1.00 70.69 145 HIS A C 1
ATOM 1198 O O . HIS A 1 145 ? 11.318 15.272 -0.972 1.00 70.69 145 HIS A O 1
ATOM 1204 N N . THR A 1 146 ? 10.837 13.707 0.566 1.00 63.47 146 THR A N 1
ATOM 1205 C CA . THR A 1 146 ? 12.149 13.806 1.201 1.00 63.47 146 THR A CA 1
ATOM 1206 C C . THR A 1 146 ? 13.207 13.423 0.183 1.00 63.47 146 THR A C 1
ATOM 1208 O O . THR A 1 146 ? 13.267 12.278 -0.261 1.00 63.47 146 THR A O 1
ATOM 1211 N N . VAL A 1 147 ? 14.032 14.401 -0.184 1.00 53.44 147 VAL A N 1
ATOM 1212 C CA . VAL A 1 147 ? 15.227 14.182 -0.986 1.00 53.44 147 VAL A CA 1
ATOM 1213 C C . VAL A 1 147 ? 16.102 13.232 -0.181 1.00 53.44 147 VAL A C 1
ATOM 1215 O O . VAL A 1 147 ? 16.632 13.614 0.863 1.00 53.44 147 VAL A O 1
ATOM 1218 N N . VAL A 1 148 ? 16.201 11.979 -0.625 1.00 55.78 148 VAL A N 1
ATOM 1219 C CA . VAL A 1 148 ? 17.225 11.065 -0.122 1.00 55.78 148 VAL A CA 1
ATOM 1220 C C . VAL A 1 148 ? 18.551 11.766 -0.378 1.00 55.78 148 VAL A C 1
ATOM 1222 O O . VAL A 1 148 ? 18.831 12.140 -1.517 1.00 55.78 148 VAL A O 1
ATOM 1225 N N . ASP A 1 149 ? 19.308 12.037 0.688 1.00 49.59 149 ASP A N 1
ATOM 1226 C CA . ASP A 1 149 ? 20.622 12.667 0.590 1.00 49.59 149 ASP A CA 1
ATOM 1227 C C . ASP A 1 149 ? 21.439 11.905 -0.469 1.00 49.59 149 ASP A C 1
ATOM 1229 O O . ASP A 1 149 ? 21.731 10.726 -0.260 1.00 49.59 149 ASP A O 1
ATOM 1233 N N . PRO A 1 150 ? 21.812 12.535 -1.601 1.00 54.03 150 PRO A N 1
ATOM 1234 C CA . PRO A 1 150 ? 22.527 11.855 -2.680 1.00 54.03 150 PRO A CA 1
ATOM 1235 C C . PRO A 1 150 ? 23.881 11.281 -2.239 1.00 54.03 150 PRO A C 1
ATOM 1237 O O . PRO A 1 150 ? 24.468 10.470 -2.950 1.00 54.03 150 PRO A O 1
ATOM 1240 N N . SER A 1 151 ? 24.401 11.728 -1.090 1.00 55.34 151 SER A N 1
ATOM 1241 C CA . SER A 1 151 ? 25.646 11.255 -0.487 1.00 55.34 151 SER A CA 1
ATOM 1242 C C . SER A 1 151 ? 25.457 10.127 0.539 1.00 55.34 151 SER A C 1
ATOM 1244 O O . SER A 1 151 ? 26.443 9.536 0.987 1.00 55.34 151 SER A O 1
ATOM 1246 N N . ALA A 1 152 ? 24.214 9.781 0.891 1.00 57.81 152 ALA A N 1
ATOM 1247 C CA . ALA A 1 152 ? 23.905 8.678 1.793 1.00 57.81 152 ALA A CA 1
ATOM 1248 C C . ALA A 1 152 ? 24.078 7.326 1.081 1.00 57.81 152 ALA A C 1
ATOM 1250 O O . ALA A 1 152 ? 23.158 6.786 0.479 1.00 57.81 152 ALA A O 1
ATOM 1251 N N . THR A 1 153 ? 25.261 6.728 1.211 1.00 50.88 153 THR A N 1
ATOM 1252 C CA . THR A 1 153 ? 25.608 5.413 0.629 1.00 50.88 153 THR A CA 1
ATOM 1253 C C . THR A 1 153 ? 24.869 4.218 1.246 1.00 50.88 153 THR A C 1
ATOM 1255 O O . THR A 1 153 ? 25.023 3.091 0.786 1.00 50.88 153 THR A O 1
ATOM 1258 N N . TRP A 1 154 ? 24.098 4.442 2.309 1.00 53.84 154 TRP A N 1
ATOM 1259 C CA . TRP A 1 154 ? 23.354 3.427 3.060 1.00 53.84 154 TRP A CA 1
ATOM 1260 C C . TRP A 1 154 ? 21.873 3.351 2.656 1.00 53.84 154 TRP A C 1
ATOM 1262 O O . TRP A 1 154 ? 21.207 2.378 3.002 1.00 53.84 154 TRP A O 1
ATOM 1272 N N . TYR A 1 155 ? 21.385 4.329 1.884 1.00 50.62 155 TYR A N 1
ATOM 1273 C CA . TYR A 1 155 ? 20.096 4.288 1.196 1.00 50.62 155 TYR A CA 1
ATOM 1274 C C . TYR A 1 155 ? 20.322 4.170 -0.312 1.00 50.62 155 TYR A C 1
ATOM 1276 O O . TYR A 1 155 ? 19.978 5.065 -1.077 1.00 50.62 155 TYR A O 1
ATOM 1284 N N . ASP A 1 156 ? 20.849 3.034 -0.764 1.00 49.75 156 ASP A N 1
ATOM 1285 C CA . ASP A 1 156 ? 20.661 2.626 -2.160 1.00 49.75 156 ASP A CA 1
ATOM 1286 C C . ASP A 1 156 ? 19.235 2.056 -2.290 1.00 49.75 156 ASP A C 1
ATOM 1288 O O . ASP A 1 156 ? 19.023 0.881 -2.592 1.00 49.75 156 ASP A O 1
ATOM 1292 N N . GLN A 1 157 ? 18.229 2.873 -1.939 1.00 53.50 157 GLN A N 1
ATOM 1293 C CA . GLN A 1 157 ? 16.854 2.587 -2.319 1.00 53.50 157 GLN A CA 1
ATOM 1294 C C . GLN A 1 157 ? 16.878 2.625 -3.833 1.00 53.50 157 GLN A C 1
ATOM 1296 O O . GLN A 1 157 ? 17.001 3.690 -4.433 1.00 53.50 157 GLN A O 1
ATOM 1301 N N . GLN A 1 158 ? 16.877 1.442 -4.439 1.00 53.88 158 GLN A N 1
ATOM 1302 C CA . GLN A 1 158 ? 16.757 1.286 -5.871 1.00 53.88 158 GLN A CA 1
ATOM 1303 C C . GLN A 1 158 ? 15.623 2.208 -6.324 1.00 53.88 158 GLN A C 1
ATOM 1305 O O . GLN A 1 158 ? 14.474 2.000 -5.953 1.00 53.88 158 GLN A O 1
ATOM 1310 N N . SER A 1 159 ? 15.953 3.283 -7.039 1.00 59.72 159 SER A N 1
ATOM 1311 C CA . SER A 1 159 ? 14.948 4.214 -7.544 1.00 59.72 159 SER A CA 1
ATOM 1312 C C . SER A 1 159 ? 14.165 3.508 -8.642 1.00 59.72 159 SER A C 1
ATOM 1314 O O . SER A 1 159 ? 14.497 3.635 -9.820 1.00 59.72 159 SER A O 1
ATOM 1316 N N . PHE A 1 160 ? 13.175 2.704 -8.259 1.00 67.62 160 PHE A N 1
ATOM 1317 C CA . PHE A 1 160 ? 12.326 2.003 -9.206 1.00 67.62 160 PHE A CA 1
ATOM 1318 C C . PHE A 1 160 ? 11.552 3.017 -10.034 1.00 67.62 160 PHE A C 1
ATOM 1320 O O . PHE A 1 160 ? 10.977 3.976 -9.502 1.00 67.62 160 PHE A O 1
ATOM 1327 N N . HIS A 1 161 ? 11.497 2.784 -11.344 1.00 73.25 161 HIS A N 1
ATOM 1328 C CA . HIS A 1 161 ? 10.752 3.641 -12.256 1.00 73.25 161 HIS A CA 1
ATOM 1329 C C . HIS A 1 161 ? 9.282 3.793 -11.821 1.00 73.25 161 HIS A C 1
ATOM 1331 O O . HIS A 1 161 ? 8.724 4.895 -11.890 1.00 73.25 161 HIS A O 1
ATOM 1337 N N . ILE A 1 162 ? 8.693 2.732 -11.258 1.00 82.62 162 ILE A N 1
ATOM 1338 C CA . ILE A 1 162 ? 7.310 2.713 -10.767 1.00 82.62 162 ILE A CA 1
ATOM 1339 C C . ILE A 1 162 ? 7.029 3.786 -9.705 1.00 82.62 162 ILE A C 1
ATOM 1341 O O . ILE A 1 162 ? 5.945 4.360 -9.721 1.00 82.62 162 ILE A O 1
ATOM 1345 N N . HIS A 1 163 ? 7.983 4.145 -8.834 1.00 85.00 163 HIS A N 1
ATOM 1346 C CA . HIS A 1 163 ? 7.766 5.188 -7.822 1.00 85.00 163 HIS A CA 1
ATOM 1347 C C . HIS A 1 163 ? 7.496 6.553 -8.461 1.00 85.00 163 HIS A C 1
ATOM 1349 O O . HIS A 1 163 ? 6.604 7.290 -8.035 1.00 85.00 163 HIS A O 1
ATOM 1355 N N . SER A 1 164 ? 8.249 6.884 -9.513 1.00 82.12 164 SER A N 1
ATOM 1356 C CA . SER A 1 164 ? 8.088 8.147 -10.241 1.00 82.12 164 SER A CA 1
ATOM 1357 C C . SER A 1 164 ? 6.753 8.225 -10.989 1.00 82.12 164 SER A C 1
ATOM 1359 O O . SER A 1 164 ? 6.160 9.298 -11.074 1.00 82.12 164 SER A O 1
ATOM 1361 N N . LEU A 1 165 ? 6.252 7.084 -11.473 1.00 84.31 165 LEU A N 1
ATOM 1362 C CA . LEU A 1 165 ? 4.956 6.985 -12.145 1.00 84.31 165 LEU A CA 1
ATOM 1363 C C . LEU A 1 165 ? 3.799 7.050 -11.138 1.00 84.31 165 LEU A C 1
ATOM 1365 O O . LEU A 1 165 ? 2.889 7.859 -11.294 1.00 84.31 165 LEU A O 1
ATOM 1369 N N . LEU A 1 166 ? 3.856 6.247 -10.071 1.00 88.31 166 LEU A N 1
ATOM 1370 C CA . LEU A 1 166 ? 2.779 6.131 -9.085 1.00 88.31 166 LEU A CA 1
ATOM 1371 C C . LEU A 1 166 ? 2.637 7.371 -8.192 1.00 88.31 166 LEU A C 1
ATOM 1373 O O . LEU A 1 166 ? 1.536 7.637 -7.712 1.00 88.31 166 LEU A O 1
ATOM 1377 N N . SER A 1 167 ? 3.708 8.138 -7.962 1.00 86.94 167 SER A N 1
ATOM 1378 C CA . SER A 1 167 ? 3.652 9.385 -7.175 1.00 86.94 167 SER A CA 1
ATOM 1379 C C . SER A 1 167 ? 3.004 10.554 -7.923 1.00 86.94 167 SER A C 1
ATOM 1381 O O . SER A 1 167 ? 2.556 11.509 -7.286 1.00 86.94 167 SER A O 1
ATOM 1383 N N . ASN A 1 168 ? 2.927 10.496 -9.258 1.00 85.00 168 ASN A N 1
ATOM 1384 C CA . ASN A 1 168 ? 2.393 11.580 -10.075 1.00 85.00 168 ASN A CA 1
ATOM 1385 C C . ASN A 1 168 ? 1.266 11.095 -11.010 1.00 85.00 168 ASN A C 1
ATOM 1387 O O . ASN A 1 168 ? 1.507 10.816 -12.191 1.00 85.00 168 ASN A O 1
ATOM 1391 N N . PRO A 1 169 ? 0.013 11.072 -10.513 1.00 77.88 169 PRO A N 1
ATOM 1392 C CA . PRO A 1 169 ? -1.136 10.572 -11.270 1.00 77.88 169 PRO A CA 1
ATOM 1393 C C . PRO A 1 169 ? -1.491 11.405 -12.510 1.00 77.88 169 PRO A C 1
ATOM 1395 O O . PRO A 1 169 ? -2.235 10.939 -13.363 1.00 77.88 169 PRO A O 1
ATOM 1398 N N . ASN A 1 170 ? -0.967 12.630 -12.640 1.00 76.25 170 ASN A N 1
ATOM 1399 C CA . ASN A 1 170 ? -1.236 13.513 -13.782 1.00 76.25 170 ASN A CA 1
ATOM 1400 C C . ASN A 1 170 ? -0.215 13.356 -14.923 1.00 76.25 170 ASN A C 1
ATOM 1402 O O . ASN A 1 170 ? -0.197 14.157 -15.861 1.00 76.25 170 ASN A O 1
ATOM 1406 N N . THR A 1 171 ? 0.685 12.374 -14.842 1.00 74.06 171 THR A N 1
ATOM 1407 C CA . THR A 1 171 ? 1.648 12.117 -15.915 1.00 74.06 171 THR A CA 1
ATOM 1408 C C . THR A 1 171 ? 0.956 11.500 -17.128 1.00 74.06 171 THR A C 1
ATOM 1410 O O . THR A 1 171 ? 0.145 10.588 -17.014 1.00 74.06 171 THR A O 1
ATOM 1413 N N . LYS A 1 172 ? 1.330 11.950 -18.332 1.00 68.56 172 LYS A N 1
ATOM 1414 C CA . LYS A 1 172 ? 0.826 11.398 -19.606 1.00 68.56 172 LYS A CA 1
ATOM 1415 C C . LYS A 1 172 ? 1.182 9.910 -19.814 1.00 68.56 172 LYS A C 1
ATOM 1417 O O . LYS A 1 172 ? 0.671 9.291 -20.737 1.00 68.56 172 LYS A O 1
ATOM 1422 N N . ASN A 1 173 ? 2.057 9.360 -18.972 1.00 78.06 173 ASN A N 1
ATOM 1423 C CA . ASN A 1 173 ? 2.593 8.005 -19.079 1.00 78.06 173 ASN A CA 1
ATOM 1424 C C . ASN A 1 173 ? 1.948 7.022 -18.087 1.00 78.06 173 ASN A C 1
ATOM 1426 O O . ASN A 1 173 ? 2.452 5.910 -17.943 1.00 78.06 173 ASN A O 1
ATOM 1430 N N . LEU A 1 174 ? 0.885 7.416 -17.376 1.00 83.00 174 LEU A N 1
ATOM 1431 C CA . LEU A 1 174 ? 0.163 6.491 -16.509 1.00 83.00 174 LEU A CA 1
ATOM 1432 C C . LEU A 1 174 ? -0.518 5.406 -17.372 1.00 83.00 174 LEU A C 1
ATOM 1434 O O . LEU A 1 174 ? -1.219 5.758 -18.324 1.00 83.00 174 LEU A O 1
ATOM 1438 N N . PRO A 1 175 ? -0.324 4.109 -17.074 1.00 87.88 175 PRO A N 1
ATOM 1439 C CA . PRO A 1 175 ? -1.011 3.035 -17.784 1.00 87.88 175 PRO A CA 1
ATOM 1440 C C . PRO A 1 175 ? -2.537 3.186 -17.747 1.00 87.88 175 PRO A C 1
ATOM 1442 O O . PRO A 1 175 ? -3.101 3.512 -16.705 1.00 87.88 175 PRO A O 1
ATOM 1445 N N . GLU A 1 176 ? -3.212 2.886 -18.860 1.00 90.06 176 GLU A N 1
ATOM 1446 C CA . GLU A 1 176 ? -4.671 3.057 -18.998 1.00 90.06 176 GLU A CA 1
ATOM 1447 C C . GLU A 1 176 ? -5.487 2.195 -18.021 1.00 90.06 176 GLU A C 1
ATOM 1449 O O . GLU A 1 176 ? -6.615 2.543 -17.681 1.00 90.06 176 GLU A O 1
ATOM 1454 N N . PHE A 1 177 ? -4.914 1.088 -17.535 1.00 92.19 177 PHE A N 1
ATOM 1455 C CA . PHE A 1 177 ? -5.556 0.229 -16.541 1.00 92.19 177 PHE A CA 1
ATOM 1456 C C . PHE A 1 177 ? -5.569 0.833 -15.127 1.00 92.19 177 PHE A C 1
ATOM 1458 O O . PHE A 1 177 ? -6.213 0.267 -14.247 1.00 92.19 177 PHE A O 1
ATOM 1465 N N . LEU A 1 178 ? -4.869 1.948 -14.877 1.00 93.12 178 LEU A N 1
ATOM 1466 C CA . LEU A 1 178 ? -4.867 2.641 -13.588 1.00 93.12 178 LEU A CA 1
ATOM 1467 C C . LEU A 1 178 ? -5.849 3.812 -13.605 1.00 93.12 178 LEU A C 1
ATOM 1469 O O . LEU A 1 178 ? -5.601 4.848 -14.220 1.00 93.12 178 LEU A O 1
ATOM 1473 N N . ASN A 1 179 ? -6.937 3.679 -12.854 1.00 93.56 179 ASN A N 1
ATOM 1474 C CA . ASN A 1 179 ? -7.894 4.752 -12.630 1.00 93.56 179 ASN A CA 1
ATOM 1475 C C . ASN A 1 179 ? -7.622 5.431 -11.279 1.00 93.56 179 ASN A C 1
ATOM 1477 O O . ASN A 1 179 ? -7.655 4.789 -10.232 1.00 93.56 179 ASN A O 1
ATOM 1481 N N . VAL A 1 180 ? -7.351 6.736 -11.278 1.00 94.31 180 VAL A N 1
ATOM 1482 C CA . VAL A 1 180 ? -7.059 7.486 -10.045 1.00 94.31 180 VAL A CA 1
ATOM 1483 C C . VAL A 1 180 ? -8.368 7.802 -9.327 1.00 94.31 180 VAL A C 1
ATOM 1485 O O . VAL A 1 180 ? -9.155 8.619 -9.801 1.00 94.31 180 VAL A O 1
ATOM 1488 N N . VAL A 1 181 ? -8.582 7.208 -8.152 1.00 94.69 181 VAL A N 1
ATOM 1489 C CA . VAL A 1 181 ? -9.803 7.428 -7.350 1.00 94.69 181 VAL A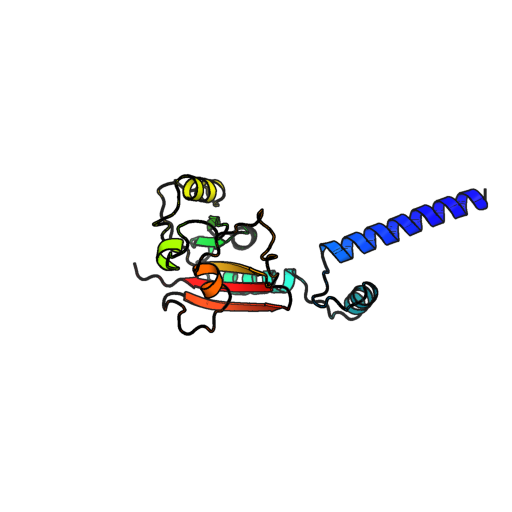 CA 1
ATOM 1490 C C . VAL A 1 181 ? -9.576 8.366 -6.167 1.00 94.69 181 VAL A C 1
ATOM 1492 O O . VAL A 1 181 ? -10.510 9.012 -5.694 1.00 94.69 181 VAL A O 1
ATOM 1495 N N . TYR A 1 182 ? -8.332 8.487 -5.698 1.00 93.44 182 TYR A N 1
ATOM 1496 C CA . TYR A 1 182 ? -7.956 9.447 -4.665 1.00 93.44 182 TYR A CA 1
ATOM 1497 C C . TYR A 1 182 ? -6.529 9.941 -4.866 1.00 93.44 182 TYR A C 1
ATOM 1499 O O . TYR A 1 182 ? -5.627 9.162 -5.171 1.00 93.44 182 TYR A O 1
ATOM 1507 N N . PHE A 1 183 ? -6.317 11.231 -4.627 1.00 92.19 183 PHE A N 1
ATOM 1508 C CA . PHE A 1 183 ? -4.995 11.837 -4.621 1.00 92.19 183 PHE A CA 1
ATOM 1509 C C . PHE A 1 183 ? -4.915 12.916 -3.547 1.00 92.19 183 PHE A C 1
ATOM 1511 O O . PHE A 1 183 ? -5.743 13.828 -3.499 1.00 92.19 183 PHE A O 1
ATOM 1518 N N . SER A 1 184 ? -3.890 12.826 -2.707 1.00 88.12 184 SER A N 1
ATOM 1519 C CA . SER A 1 184 ? -3.537 13.852 -1.732 1.00 88.12 184 SER A CA 1
ATOM 1520 C C . SER A 1 184 ? -2.038 14.100 -1.795 1.00 88.12 184 SER A C 1
ATOM 1522 O O . SER A 1 184 ? -1.243 13.163 -1.859 1.00 88.12 184 SER A O 1
ATOM 1524 N N . ASN A 1 185 ? -1.659 15.374 -1.787 1.00 84.50 185 ASN A N 1
ATOM 1525 C CA . ASN A 1 185 ? -0.276 15.818 -1.845 1.00 84.50 185 ASN A CA 1
ATOM 1526 C C . ASN A 1 185 ? -0.048 16.914 -0.797 1.00 84.50 185 AS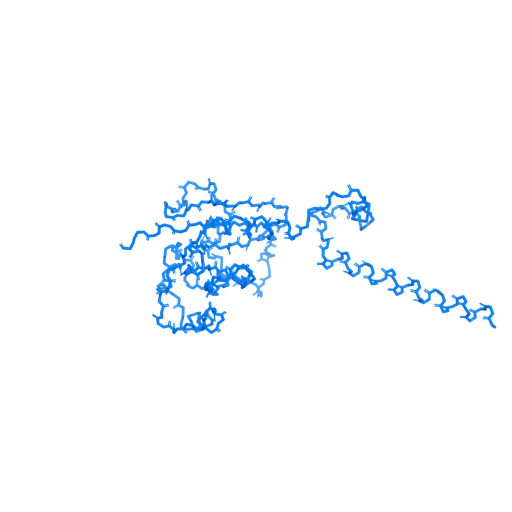N A C 1
ATOM 1528 O O . ASN A 1 185 ? -0.844 17.853 -0.687 1.00 84.50 185 ASN A O 1
ATOM 1532 N N . SER A 1 186 ? 1.030 16.788 -0.034 1.00 76.81 186 SER A N 1
ATOM 1533 C CA . SER A 1 186 ? 1.515 17.751 0.951 1.00 76.81 186 SER A CA 1
ATOM 1534 C C . SER A 1 186 ? 2.999 18.042 0.719 1.00 76.81 186 SER A C 1
ATOM 1536 O O . SER A 1 186 ? 3.650 17.423 -0.119 1.00 76.81 186 SER A O 1
ATOM 1538 N N . THR A 1 187 ? 3.562 18.988 1.468 1.00 67.88 187 THR A N 1
ATOM 1539 C CA . THR A 1 187 ? 4.969 19.401 1.341 1.00 67.88 187 THR A CA 1
ATOM 1540 C C . THR A 1 187 ? 5.956 18.253 1.595 1.00 67.88 187 THR A C 1
ATOM 1542 O O . THR A 1 187 ? 7.050 18.247 1.039 1.00 67.88 187 THR A O 1
ATOM 1545 N N . LYS A 1 188 ? 5.579 17.257 2.409 1.00 68.88 188 LYS A N 1
ATOM 1546 C CA . LYS A 1 188 ? 6.455 16.145 2.828 1.00 68.88 188 LYS A CA 1
ATOM 1547 C C . LYS A 1 188 ? 6.208 14.838 2.074 1.00 68.88 188 LYS A C 1
ATOM 1549 O O . LYS A 1 188 ? 7.024 13.918 2.155 1.00 68.88 188 LYS A O 1
ATOM 1554 N N . GLY A 1 189 ? 5.109 14.738 1.337 1.00 80.19 189 GLY A N 1
ATOM 1555 C CA . GLY A 1 189 ? 4.739 13.528 0.617 1.00 80.19 189 GLY A CA 1
ATOM 1556 C C . GLY A 1 189 ? 3.268 13.510 0.254 1.00 80.19 189 GLY A C 1
ATOM 1557 O O . GLY A 1 189 ? 2.596 14.536 0.262 1.00 80.19 189 GLY A O 1
ATOM 1558 N N . GLY A 1 190 ? 2.748 12.330 -0.038 1.00 86.69 190 GLY A N 1
ATOM 1559 C CA . GLY A 1 190 ? 1.349 12.179 -0.387 1.00 86.69 190 GLY A CA 1
ATOM 1560 C C . GLY A 1 190 ? 0.923 10.729 -0.491 1.00 86.69 190 GLY A C 1
ATOM 1561 O O . GLY A 1 190 ? 1.671 9.800 -0.179 1.00 86.69 190 GLY A O 1
ATOM 1562 N N . ILE A 1 191 ? -0.319 10.548 -0.915 1.00 90.75 191 ILE A N 1
ATOM 1563 C CA . ILE A 1 191 ? -0.922 9.241 -1.126 1.00 90.75 191 ILE A CA 1
ATOM 1564 C C . ILE A 1 191 ? -1.770 9.268 -2.390 1.00 90.75 191 ILE A C 1
ATOM 1566 O O . ILE A 1 191 ? -2.487 10.236 -2.659 1.00 90.75 191 ILE A O 1
ATOM 1570 N N . VAL A 1 192 ? -1.679 8.191 -3.158 1.00 93.94 192 VAL A N 1
ATOM 1571 C CA . VAL A 1 192 ? -2.498 7.961 -4.344 1.00 93.94 192 VAL A CA 1
ATOM 1572 C C . VAL A 1 192 ? -3.194 6.621 -4.196 1.00 93.94 192 VAL A C 1
ATOM 1574 O O . VAL A 1 192 ? -2.584 5.644 -3.756 1.00 93.94 192 VAL A O 1
ATOM 1577 N N . VAL A 1 193 ? -4.471 6.586 -4.557 1.00 95.62 193 VAL A N 1
ATOM 1578 C CA . VAL A 1 193 ? -5.242 5.350 -4.662 1.00 95.62 193 VAL A CA 1
ATOM 1579 C C . VAL A 1 193 ? -5.625 5.161 -6.114 1.00 95.62 193 VAL A C 1
ATOM 1581 O O . VAL A 1 193 ? -6.280 6.023 -6.710 1.00 95.62 193 VAL A O 1
ATOM 1584 N N . TYR A 1 194 ? -5.218 4.020 -6.651 1.00 96.12 194 TYR A N 1
ATOM 1585 C CA . TYR A 1 194 ? -5.575 3.572 -7.982 1.00 96.12 194 TYR A CA 1
ATOM 1586 C C . TYR A 1 194 ? -6.564 2.417 -7.878 1.00 96.12 194 TYR A C 1
ATOM 1588 O O . TYR A 1 194 ? -6.353 1.486 -7.103 1.00 96.12 194 TYR A O 1
ATOM 1596 N N . GLU A 1 195 ? -7.624 2.476 -8.666 1.00 95.88 195 GLU A N 1
ATOM 1597 C CA . GLU A 1 195 ? -8.426 1.320 -9.046 1.00 95.88 195 GLU A CA 1
ATOM 1598 C C . GLU A 1 195 ? -7.793 0.689 -10.289 1.00 95.88 195 GLU A C 1
ATOM 1600 O O . GLU A 1 195 ? -7.424 1.391 -11.235 1.00 95.88 195 GLU A O 1
ATOM 1605 N N . ILE A 1 196 ? -7.631 -0.629 -10.270 1.00 95.00 196 ILE A N 1
ATOM 1606 C CA . ILE A 1 196 ? -6.935 -1.385 -11.306 1.00 95.00 196 ILE A CA 1
ATOM 1607 C C . ILE A 1 196 ? -7.962 -2.117 -12.164 1.00 95.00 196 ILE A C 1
ATOM 1609 O O . ILE A 1 196 ? -8.670 -3.004 -11.699 1.00 95.00 196 ILE A O 1
ATOM 1613 N N . ASN A 1 197 ? -7.982 -1.775 -13.448 1.00 92.62 197 ASN A N 1
ATOM 1614 C CA . ASN A 1 197 ? -8.804 -2.399 -14.478 1.00 92.62 197 ASN A CA 1
ATOM 1615 C C . ASN A 1 197 ? -7.910 -3.142 -15.473 1.00 92.62 197 ASN A C 1
ATOM 1617 O O . ASN A 1 197 ? -7.871 -2.825 -16.662 1.00 92.62 197 ASN A O 1
ATOM 1621 N N . LEU A 1 198 ? -7.134 -4.103 -14.969 1.00 86.31 198 LEU A N 1
ATOM 1622 C CA . LEU A 1 198 ? -6.275 -4.926 -15.809 1.00 86.31 198 LEU A CA 1
ATOM 1623 C C . LEU A 1 198 ? -7.147 -5.958 -16.538 1.00 86.31 198 LEU A C 1
ATOM 1625 O O . LEU A 1 198 ? -7.635 -6.914 -15.934 1.00 86.31 198 LEU A O 1
ATOM 1629 N N . SER A 1 199 ? -7.385 -5.745 -17.832 1.00 63.62 199 SER A N 1
ATOM 1630 C CA . SER A 1 199 ? -8.063 -6.724 -18.684 1.00 63.62 199 SER A CA 1
ATOM 1631 C C . SER A 1 199 ? -7.208 -7.987 -18.771 1.00 63.62 199 SER A C 1
ATOM 1633 O O . SER A 1 199 ? -6.115 -7.947 -19.332 1.00 63.62 199 SER A O 1
ATOM 1635 N N . THR A 1 200 ? -7.696 -9.067 -18.165 1.00 53.56 200 THR A N 1
ATOM 1636 C CA . THR A 1 200 ? -7.060 -10.392 -18.162 1.00 53.56 200 THR A CA 1
ATOM 1637 C C . THR A 1 200 ? -7.390 -11.176 -19.424 1.00 53.56 200 THR A C 1
ATOM 1639 O O . THR A 1 200 ? -8.522 -11.018 -19.938 1.00 53.56 200 THR A O 1
#

pLDDT: mean 81.76, std 15.51, range [48.53, 97.44]